Protein AF-A0AAD9ESI8-F1 (afdb_monomer)

Foldseek 3Di:
DAPDPPDPDDDPPPLLVVLVVPPVDDPVRSVVVVVVVVVVVVLVVVVVVVVVVDPDDDPDPPNVPDPDDDDDDDDDDDDDDDDDDDDDPDPPQQDFPPVAVLVVVVLVVQLCVQQPPHRDPVSNVVSVVVSSVVRSLLSQQCPPNPDVNVVVSVVPVVSVVVVVVVCVVVVNDPPDDPDDDD

Solvent-accessible surface area (backbone atoms only — not comparable to full-atom values): 11946 Å² total; per-residue (Å²): 110,57,88,54,85,92,48,82,55,60,80,85,58,60,58,78,61,54,43,69,70,40,78,92,45,54,75,67,56,37,48,56,50,48,53,53,52,51,50,51,52,50,41,57,48,51,52,56,53,56,72,66,63,52,94,66,81,74,88,77,66,83,69,74,82,72,89,82,83,89,86,86,87,88,88,84,87,88,88,88,80,90,83,89,83,86,86,73,86,73,69,82,79,57,77,52,72,81,88,38,63,64,61,53,53,54,52,49,53,54,45,51,72,72,46,54,98,79,54,50,74,70,51,50,53,51,49,52,58,47,51,53,52,50,45,46,51,48,24,63,52,42,64,96,58,79,70,70,80,71,51,64,55,76,71,41,61,68,56,51,52,51,49,54,51,51,42,54,74,69,70,52,78,81,87,73,75,82,80,84,83,126

Sequence (182 aa):
MCPVPSCNAKKGSRLDRHMLSHTELSLSAQRKMLDRLKRRLILATLGRLRATHPTVPMVSTLDLDQAEGELALPGESPPHTSEAGPSSRTFRLMDFPDDVPVLNSLLEEFKELQEGPDPSPKLQNNVGSKLHRIRHFVAWMSKGKSDLGKLKFLGDLDRLRGWVKSLRGNKMSLTTTPRSTT

Secondary structure (DSSP, 8-state):
---STT--PPTTS-HHHHHTT-TTS-HHHHHHHHHHHHHHHHHHHHHHHHHT--SSPP---TTSS--S-----------------------------TT-HHHHHHHHHHHHHHH-SS--HHHHHHHHHHHHHHHHHHHHHHTT-S-GGG-GGGG-HHHHHHHHHHHHHTT-----PPP---

Radius of gyration: 23.32 Å; Cα contacts (8 Å, |Δi|>4): 73; chains: 1; bounding box: 62×46×59 Å

Mean predicted aligned error: 18.54 Å

pLDDT: mean 73.05, std 19.86, range [26.88, 94.19]

Nearest PDB structures (foldseek):
  6qc8-assembly1_D6  TM=2.869E-01  e=9.523E+00  Ovis aries

Structure (mmCIF, N/CA/C/O backbone):
data_AF-A0AAD9ESI8-F1
#
_entry.id   AF-A0AAD9ESI8-F1
#
loop_
_atom_site.group_PDB
_atom_site.id
_atom_site.type_symbol
_atom_site.label_atom_id
_atom_site.label_alt_id
_atom_site.label_comp_id
_atom_site.label_asym_id
_atom_site.label_entity_id
_atom_site.label_seq_id
_atom_site.pdbx_PDB_ins_code
_atom_site.Cartn_x
_atom_site.Cartn_y
_atom_site.Cartn_z
_atom_site.occupancy
_atom_site.B_iso_or_equiv
_atom_site.auth_seq_id
_atom_site.auth_comp_id
_atom_site.auth_asym_id
_atom_site.auth_atom_id
_atom_site.pdbx_PDB_model_num
ATOM 1 N N . MET A 1 1 ? 24.492 11.807 -17.613 1.00 62.53 1 MET A N 1
ATOM 2 C CA . MET A 1 1 ? 25.125 13.024 -17.058 1.00 62.53 1 MET A CA 1
ATOM 3 C C . MET A 1 1 ? 24.020 13.984 -16.657 1.00 62.53 1 MET A C 1
ATOM 5 O O . MET A 1 1 ? 22.909 13.834 -17.164 1.00 62.53 1 MET A O 1
ATOM 9 N N . CYS A 1 2 ? 24.282 14.889 -15.716 1.00 70.50 2 CYS A N 1
ATOM 10 C CA . CYS A 1 2 ? 23.321 15.935 -15.379 1.00 70.50 2 CYS A CA 1
ATOM 11 C C . CYS A 1 2 ? 23.119 16.859 -16.595 1.00 70.50 2 CYS A C 1
ATOM 13 O O . CYS A 1 2 ? 24.114 17.250 -17.198 1.00 70.50 2 CYS A O 1
ATOM 15 N N . PRO A 1 3 ? 21.875 17.185 -16.984 1.00 69.56 3 PRO A N 1
ATOM 16 C CA . PRO A 1 3 ? 21.607 18.079 -18.108 1.00 69.56 3 PRO A CA 1
ATOM 17 C C . PRO A 1 3 ? 21.668 19.573 -17.733 1.00 69.56 3 PRO A C 1
ATOM 19 O O . PRO A 1 3 ? 21.416 20.406 -18.596 1.00 69.56 3 PRO A O 1
ATOM 22 N N . VAL A 1 4 ? 21.953 19.923 -16.470 1.00 74.06 4 VAL A N 1
ATOM 23 C CA . VAL A 1 4 ? 22.092 21.322 -16.031 1.00 74.06 4 VAL A CA 1
ATOM 24 C C . VAL A 1 4 ? 23.445 21.869 -16.501 1.00 74.06 4 VAL A C 1
ATOM 26 O O . VAL A 1 4 ? 24.471 21.275 -16.149 1.00 74.06 4 VAL A O 1
ATOM 29 N N . PRO A 1 5 ? 23.477 22.981 -17.263 1.00 62.69 5 PRO A N 1
ATOM 30 C CA . PRO A 1 5 ? 24.721 23.634 -17.665 1.00 62.69 5 PRO A CA 1
ATOM 31 C C . PRO A 1 5 ? 25.547 23.980 -16.426 1.00 62.69 5 PRO A C 1
ATOM 33 O O . PRO A 1 5 ? 24.980 24.453 -15.449 1.00 62.69 5 PRO A O 1
ATOM 36 N N . SER A 1 6 ? 26.860 23.733 -16.454 1.00 64.94 6 SER A N 1
ATOM 37 C CA . SER A 1 6 ? 27.810 23.864 -15.326 1.00 64.94 6 SER A CA 1
ATOM 38 C C . SER A 1 6 ? 27.733 22.799 -14.219 1.00 64.94 6 SER A C 1
ATOM 40 O O . SER A 1 6 ? 28.577 22.774 -13.321 1.00 64.94 6 SER A O 1
ATOM 42 N N . CYS A 1 7 ? 26.793 21.850 -14.290 1.00 71.81 7 CYS A N 1
ATOM 43 C CA . CYS A 1 7 ? 26.712 20.799 -13.284 1.00 71.81 7 CYS A CA 1
ATOM 44 C C . CYS A 1 7 ? 27.621 19.602 -13.592 1.00 71.81 7 CYS A C 1
ATOM 46 O O . CYS A 1 7 ? 27.309 18.745 -14.421 1.00 71.81 7 CYS A O 1
ATOM 48 N N . ASN A 1 8 ? 28.690 19.469 -12.810 1.00 67.19 8 ASN A N 1
ATOM 49 C CA . ASN A 1 8 ? 29.693 18.409 -12.958 1.00 67.19 8 ASN A CA 1
ATOM 50 C C . ASN A 1 8 ? 29.343 17.104 -12.217 1.00 67.19 8 ASN A C 1
ATOM 52 O O . ASN A 1 8 ? 30.225 16.360 -11.783 1.00 67.19 8 ASN A O 1
ATOM 56 N N . ALA A 1 9 ? 28.054 16.800 -12.033 1.00 66.25 9 ALA A N 1
ATOM 57 C CA . ALA A 1 9 ? 27.658 15.584 -11.332 1.00 66.25 9 ALA A CA 1
ATOM 58 C C . ALA A 1 9 ? 28.058 14.321 -12.110 1.00 66.25 9 ALA A C 1
ATOM 60 O O . ALA A 1 9 ? 27.687 14.122 -13.273 1.00 66.25 9 ALA A O 1
ATOM 61 N N . LYS A 1 10 ? 28.808 13.451 -11.425 1.00 58.91 10 LYS A N 1
ATOM 62 C CA . LYS A 1 10 ? 29.448 12.258 -11.992 1.00 58.91 10 LYS A CA 1
ATOM 63 C C . LYS A 1 10 ? 28.438 11.285 -12.625 1.00 58.91 10 LYS A C 1
ATOM 65 O O . LYS A 1 10 ? 27.313 11.118 -12.139 1.00 58.91 10 LYS A O 1
ATOM 70 N N . LYS A 1 11 ? 28.866 10.594 -13.695 1.00 56.38 11 LYS A N 1
ATOM 71 C CA . LYS A 1 11 ? 28.153 9.435 -14.273 1.00 56.38 11 LYS A CA 1
ATOM 72 C C . LYS A 1 11 ? 27.931 8.396 -13.157 1.00 56.38 11 LYS A C 1
ATOM 74 O O . LYS A 1 11 ? 28.870 8.054 -12.454 1.00 56.38 11 LYS A O 1
ATOM 79 N N . GLY A 1 12 ? 26.690 7.941 -12.964 1.00 55.16 12 GLY A N 1
ATOM 80 C CA . GLY A 1 12 ? 26.333 6.946 -11.937 1.00 55.16 12 GLY A CA 1
ATOM 81 C C . GLY A 1 12 ? 25.740 7.506 -10.638 1.00 55.16 12 GLY A C 1
ATOM 82 O O . GLY A 1 12 ? 25.161 6.747 -9.863 1.00 55.16 12 GLY A O 1
ATOM 83 N N . SER A 1 13 ? 25.779 8.826 -10.411 1.00 62.69 13 SER A N 1
ATOM 84 C CA . SER A 1 13 ? 24.972 9.427 -9.341 1.00 62.69 13 SER A CA 1
ATOM 85 C C . SER A 1 13 ? 23.487 9.203 -9.638 1.00 62.69 13 SER A C 1
ATOM 87 O O . SER A 1 13 ? 23.058 9.372 -10.784 1.00 62.69 13 SER A O 1
ATOM 89 N N . ARG A 1 14 ? 22.694 8.822 -8.623 1.00 72.12 14 ARG A N 1
ATOM 90 C CA . ARG A 1 14 ? 21.230 8.719 -8.742 1.00 72.12 14 ARG A CA 1
ATOM 91 C C . ARG A 1 14 ? 20.688 10.070 -9.194 1.00 72.12 14 ARG A C 1
ATOM 93 O O . ARG A 1 14 ? 20.470 10.948 -8.361 1.00 72.12 14 ARG A O 1
ATOM 100 N N . LEU A 1 15 ? 20.461 10.214 -10.502 1.00 73.50 15 LEU A N 1
ATOM 101 C CA . LEU A 1 15 ? 20.016 11.460 -11.124 1.00 73.50 15 LEU A CA 1
ATOM 102 C C . LEU A 1 15 ? 18.750 11.972 -10.440 1.00 73.50 15 LEU A C 1
ATOM 104 O O . LEU A 1 15 ? 18.672 13.160 -10.174 1.00 73.50 15 LEU A O 1
ATOM 108 N N . ASP A 1 16 ? 17.837 11.081 -10.029 1.00 73.69 16 ASP A N 1
ATOM 109 C CA . ASP A 1 16 ? 16.637 11.436 -9.257 1.00 73.69 16 ASP A CA 1
ATOM 110 C C . ASP A 1 16 ? 16.946 12.209 -7.968 1.00 73.69 16 ASP A C 1
ATOM 112 O O . ASP A 1 16 ? 16.277 13.187 -7.651 1.00 73.69 16 ASP A O 1
ATOM 116 N N . ARG A 1 17 ? 17.972 11.791 -7.222 1.00 73.69 17 ARG A N 1
ATOM 117 C CA . ARG A 1 17 ? 18.390 12.456 -5.983 1.00 73.69 17 ARG A CA 1
ATOM 118 C C . ARG A 1 17 ? 19.227 13.690 -6.265 1.00 73.69 17 ARG A C 1
ATOM 120 O O . ARG A 1 17 ? 19.065 14.702 -5.601 1.00 73.69 17 ARG A O 1
ATOM 127 N N . HIS A 1 18 ? 20.107 13.597 -7.250 1.00 80.31 18 HIS A N 1
ATOM 128 C CA . HIS A 1 18 ? 20.949 14.705 -7.656 1.00 80.31 18 HIS A CA 1
ATOM 129 C C . HIS A 1 18 ? 20.126 15.872 -8.224 1.00 80.31 18 HIS A C 1
ATOM 131 O O . HIS A 1 18 ? 20.435 17.023 -7.956 1.00 80.31 18 HIS A O 1
ATOM 137 N N . MET A 1 19 ? 19.023 15.613 -8.926 1.00 77.19 19 MET A N 1
ATOM 138 C CA . MET A 1 19 ? 18.146 16.692 -9.381 1.00 77.19 19 MET A CA 1
ATOM 139 C C . MET A 1 19 ? 17.574 17.508 -8.217 1.00 77.19 19 MET A C 1
ATOM 141 O O . MET A 1 19 ? 17.371 18.702 -8.380 1.00 77.19 19 MET A O 1
ATOM 145 N N . LEU A 1 20 ? 17.401 16.907 -7.033 1.00 75.19 20 LEU A N 1
ATOM 146 C CA . LEU A 1 20 ? 16.944 17.615 -5.833 1.00 75.19 20 LEU A CA 1
ATOM 147 C C . LEU A 1 20 ? 18.010 18.539 -5.226 1.00 75.19 20 LEU A C 1
ATOM 149 O O . LEU A 1 20 ? 17.650 19.411 -4.441 1.00 75.19 20 LEU A O 1
ATOM 153 N N . SER A 1 21 ? 19.295 18.371 -5.568 1.00 73.62 21 SER A N 1
ATOM 154 C CA . SER A 1 21 ? 20.365 19.269 -5.105 1.00 73.62 21 SER A CA 1
ATOM 155 C C . SER A 1 21 ? 20.455 20.559 -5.922 1.00 73.62 21 SER A C 1
ATOM 157 O O . SER A 1 21 ? 21.180 21.466 -5.536 1.00 73.62 21 SER A O 1
ATOM 159 N N . HIS A 1 22 ? 19.727 20.655 -7.039 1.00 74.94 22 HIS A N 1
ATOM 160 C CA . HIS A 1 22 ? 19.625 21.878 -7.833 1.00 74.94 22 HIS A CA 1
ATOM 161 C C . HIS A 1 22 ? 18.588 22.814 -7.231 1.00 74.94 22 HIS A C 1
ATOM 163 O O . HIS A 1 22 ? 17.487 22.949 -7.759 1.00 74.94 22 HIS A O 1
ATOM 169 N N . THR A 1 23 ? 18.928 23.465 -6.120 1.00 70.88 23 THR A N 1
ATOM 170 C CA . THR A 1 23 ? 18.072 24.494 -5.502 1.00 70.88 23 THR A CA 1
ATOM 171 C C . THR A 1 23 ? 17.796 25.669 -6.444 1.00 70.88 23 THR A C 1
ATOM 173 O O . THR A 1 23 ? 16.795 26.357 -6.279 1.00 70.88 23 THR A O 1
ATOM 176 N N . GLU A 1 24 ? 18.644 25.852 -7.459 1.00 72.69 24 GLU A N 1
ATOM 177 C CA . GLU A 1 24 ? 18.489 26.816 -8.556 1.00 72.69 24 GLU A CA 1
ATOM 178 C C . GLU A 1 24 ? 17.332 26.476 -9.514 1.00 72.69 24 GLU A C 1
ATOM 180 O O . GLU A 1 24 ? 16.853 27.333 -10.253 1.00 72.69 24 GLU A O 1
ATOM 185 N N . LEU A 1 25 ? 16.843 25.231 -9.498 1.00 70.31 25 LEU A N 1
ATOM 186 C CA . LEU A 1 25 ? 15.711 24.780 -10.301 1.00 70.31 25 LEU A CA 1
ATOM 187 C C . LEU A 1 25 ? 14.482 24.558 -9.422 1.00 70.31 25 LEU A C 1
ATOM 189 O O . LEU A 1 25 ? 14.552 23.945 -8.357 1.00 70.31 25 LEU A O 1
ATOM 193 N N . SER A 1 26 ? 13.311 24.966 -9.912 1.00 77.38 26 SER A N 1
ATOM 194 C CA . SER A 1 26 ? 12.052 24.650 -9.237 1.00 77.38 26 SER A CA 1
ATOM 195 C C . SER A 1 26 ? 11.812 23.135 -9.193 1.00 77.38 26 SER A C 1
ATOM 197 O O . SER A 1 26 ? 12.186 22.394 -10.105 1.00 77.38 26 SER A O 1
ATOM 199 N N . LEU A 1 27 ? 11.108 22.653 -8.163 1.00 73.25 27 LEU A N 1
ATOM 200 C CA . LEU A 1 27 ? 10.781 21.226 -8.022 1.00 73.25 27 LEU A CA 1
ATOM 201 C C . LEU A 1 27 ? 10.034 20.656 -9.243 1.00 73.25 27 LEU A C 1
ATOM 203 O O . LEU A 1 27 ? 10.165 19.472 -9.561 1.00 73.25 27 LEU A O 1
ATOM 207 N N . SER A 1 28 ? 9.240 21.478 -9.936 1.00 73.94 28 SER A N 1
ATOM 208 C CA . SER A 1 28 ? 8.547 21.076 -11.163 1.00 73.94 28 SER A CA 1
ATOM 209 C C . SER A 1 28 ? 9.502 20.972 -12.356 1.00 73.94 28 SER A C 1
ATOM 211 O O . SER A 1 28 ? 9.385 20.025 -13.136 1.00 73.94 28 SER A O 1
ATOM 213 N N . ALA A 1 29 ? 10.477 21.878 -12.479 1.00 74.12 29 ALA A N 1
ATOM 214 C CA . ALA A 1 29 ? 11.524 21.809 -13.495 1.00 74.12 29 ALA A CA 1
ATOM 215 C C . ALA A 1 29 ? 12.427 20.584 -13.285 1.00 74.12 29 ALA A C 1
ATOM 217 O O . ALA A 1 29 ? 12.644 19.817 -14.224 1.00 74.12 29 ALA A O 1
ATOM 218 N N . GLN A 1 30 ? 12.851 20.326 -12.043 1.00 76.56 30 GLN A N 1
ATOM 219 C CA . GLN A 1 30 ? 13.635 19.142 -11.677 1.00 76.56 30 GLN A CA 1
ATOM 220 C C . GLN A 1 30 ? 12.928 17.837 -12.090 1.00 76.56 30 GLN A C 1
ATOM 222 O O . GLN A 1 30 ? 13.539 16.969 -12.715 1.00 76.56 30 GLN A O 1
ATOM 227 N N . ARG A 1 31 ? 11.619 17.709 -11.815 1.00 77.62 31 ARG A N 1
ATOM 228 C CA . ARG A 1 31 ? 10.815 16.539 -12.224 1.00 77.62 31 ARG A CA 1
ATOM 229 C C . ARG A 1 31 ? 10.727 16.384 -13.738 1.00 77.62 31 ARG A C 1
ATOM 231 O O . ARG A 1 31 ? 11.011 15.305 -14.245 1.00 77.62 31 ARG A O 1
ATOM 238 N N . LYS A 1 32 ? 10.413 17.463 -14.465 1.00 79.44 32 LYS A N 1
ATOM 239 C CA . LYS A 1 32 ? 10.343 17.437 -15.936 1.00 79.44 32 LYS A CA 1
ATOM 240 C C . LYS A 1 32 ? 11.658 16.967 -16.560 1.00 79.44 32 LYS A C 1
ATOM 242 O O . LYS A 1 32 ? 11.644 16.230 -17.544 1.00 79.44 32 LYS A O 1
ATOM 247 N N . MET A 1 33 ? 12.798 17.365 -15.998 1.00 78.88 33 MET A N 1
ATOM 248 C CA . MET A 1 33 ? 14.095 16.894 -16.484 1.00 78.88 33 MET A CA 1
ATOM 249 C C . MET A 1 33 ? 14.338 15.413 -16.180 1.00 78.88 33 MET A C 1
ATOM 251 O O . MET A 1 33 ? 14.837 14.701 -17.049 1.00 78.88 33 MET A O 1
ATOM 255 N N . LEU A 1 34 ? 13.951 14.923 -14.998 1.00 83.06 34 LEU A N 1
ATOM 256 C CA . LEU A 1 34 ? 14.022 13.490 -14.686 1.00 83.06 34 LEU A CA 1
ATOM 257 C C . LEU A 1 34 ? 13.174 12.652 -15.633 1.00 83.06 34 LEU A C 1
ATOM 259 O O . LEU A 1 34 ? 13.646 11.624 -16.114 1.00 83.06 34 LEU A O 1
ATOM 263 N N . ASP A 1 35 ? 11.963 13.102 -15.943 1.00 81.06 35 ASP A N 1
ATOM 264 C CA . ASP A 1 35 ? 11.076 12.394 -16.864 1.00 81.06 35 ASP A CA 1
ATOM 265 C C . ASP A 1 35 ? 11.676 12.334 -18.275 1.00 81.06 35 ASP A C 1
ATOM 267 O O . ASP A 1 35 ? 11.675 11.277 -18.909 1.00 81.06 35 ASP A O 1
ATOM 271 N N . ARG A 1 36 ? 12.302 13.426 -18.739 1.00 83.19 36 ARG A N 1
ATOM 272 C CA . ARG A 1 36 ? 13.051 13.447 -20.008 1.00 83.19 36 ARG A CA 1
ATOM 273 C C . ARG A 1 36 ? 14.217 12.455 -20.015 1.00 83.19 36 ARG A C 1
ATOM 275 O O . ARG A 1 36 ? 14.426 11.767 -21.013 1.00 83.19 36 ARG A O 1
ATOM 282 N N . LEU A 1 37 ? 14.974 12.366 -18.920 1.00 82.38 37 LEU A N 1
ATOM 283 C CA . LEU A 1 37 ? 16.102 11.436 -18.798 1.00 82.38 37 LEU A CA 1
ATOM 284 C C . LEU A 1 37 ? 15.634 9.975 -18.756 1.00 82.38 37 LEU A C 1
ATOM 286 O O . LEU A 1 37 ? 16.216 9.131 -19.435 1.00 82.38 37 LEU A O 1
ATOM 290 N N . LYS A 1 38 ? 14.559 9.684 -18.013 1.00 84.62 38 LYS A N 1
ATOM 291 C CA . LYS A 1 38 ? 13.933 8.355 -17.957 1.00 84.62 38 LYS A CA 1
ATOM 292 C C . LYS A 1 38 ? 13.435 7.924 -19.326 1.00 84.62 38 LYS A C 1
ATOM 294 O O . LYS A 1 38 ? 13.767 6.825 -19.758 1.00 84.62 38 LYS A O 1
ATOM 299 N N . ARG A 1 39 ? 12.714 8.803 -20.033 1.00 85.25 39 ARG A N 1
ATOM 300 C CA . ARG A 1 39 ? 12.249 8.534 -21.399 1.00 85.25 39 ARG A CA 1
ATOM 301 C C . ARG A 1 39 ? 13.424 8.196 -22.313 1.00 85.25 39 ARG A C 1
ATOM 303 O O . ARG A 1 39 ? 13.392 7.162 -22.960 1.00 85.25 39 ARG A O 1
ATOM 310 N N . ARG A 1 40 ? 14.495 8.992 -22.297 1.00 83.19 40 ARG A N 1
ATOM 311 C CA . ARG A 1 40 ? 15.691 8.736 -23.115 1.00 83.19 40 ARG A CA 1
ATOM 312 C C . ARG A 1 40 ? 16.346 7.387 -22.812 1.00 83.19 40 ARG A C 1
ATOM 314 O O . ARG A 1 40 ? 16.740 6.681 -23.732 1.00 83.19 40 ARG A O 1
ATOM 321 N N . LEU A 1 41 ? 16.453 7.017 -21.534 1.00 85.50 41 LEU A N 1
ATOM 322 C CA . LEU A 1 41 ? 17.003 5.719 -21.137 1.00 85.50 41 LEU A CA 1
ATOM 323 C C . LEU A 1 41 ? 16.118 4.560 -21.608 1.00 85.50 41 LEU A C 1
ATOM 325 O O . LEU A 1 41 ? 16.648 3.552 -22.073 1.00 85.50 41 LEU A O 1
ATOM 329 N N . ILE A 1 42 ? 14.795 4.704 -21.494 1.00 85.75 42 ILE A N 1
ATOM 330 C CA . ILE A 1 42 ? 13.830 3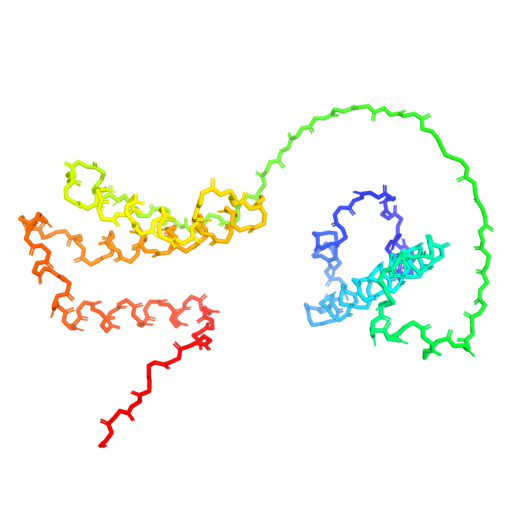.717 -21.989 1.00 85.75 42 ILE A CA 1
ATOM 331 C C . ILE A 1 42 ? 14.020 3.536 -23.490 1.00 85.75 42 ILE A C 1
ATOM 333 O O . ILE A 1 42 ? 14.250 2.408 -23.911 1.00 85.75 42 ILE A O 1
ATOM 337 N N . LEU A 1 43 ? 14.030 4.627 -24.263 1.00 84.19 43 LEU A N 1
ATOM 338 C CA . LEU A 1 43 ? 14.181 4.550 -25.716 1.00 84.19 43 LEU A CA 1
ATOM 339 C C . LEU A 1 43 ? 15.513 3.898 -26.119 1.00 84.19 43 LEU A C 1
ATOM 341 O O . LEU A 1 43 ? 15.557 2.964 -26.912 1.00 84.19 43 LEU A O 1
ATOM 345 N N . ALA A 1 44 ? 16.618 4.299 -25.484 1.00 81.69 44 ALA A N 1
ATOM 346 C CA . ALA A 1 44 ? 17.925 3.692 -25.738 1.00 81.69 44 ALA A CA 1
ATOM 347 C C . ALA A 1 44 ? 17.967 2.193 -25.381 1.00 81.69 44 ALA A C 1
ATOM 349 O O . ALA A 1 44 ? 18.673 1.412 -26.016 1.00 81.69 44 ALA A O 1
ATOM 350 N N . THR A 1 45 ? 17.235 1.781 -24.344 1.00 85.06 45 THR A N 1
ATOM 351 C CA . THR A 1 45 ? 17.157 0.375 -23.924 1.00 85.06 45 THR A CA 1
ATOM 352 C C . THR A 1 45 ? 16.278 -0.440 -24.866 1.00 85.06 45 THR A C 1
ATOM 354 O O . THR A 1 45 ? 16.667 -1.545 -25.235 1.00 85.06 45 THR A O 1
ATOM 357 N N . LEU A 1 46 ? 15.144 0.114 -25.298 1.00 84.31 46 LEU A N 1
ATOM 358 C CA . LEU A 1 46 ? 14.263 -0.495 -26.292 1.00 84.31 46 LEU A CA 1
ATOM 359 C C . LEU A 1 46 ? 14.963 -0.641 -27.647 1.00 84.31 46 LEU A C 1
ATOM 361 O O . LEU A 1 46 ? 14.885 -1.711 -28.246 1.00 84.31 46 LEU A O 1
ATOM 365 N N . GLY A 1 47 ? 15.728 0.365 -28.079 1.00 84.25 47 GLY A N 1
ATOM 366 C CA . GLY A 1 47 ? 16.551 0.295 -29.286 1.00 84.25 47 GLY A CA 1
ATOM 367 C C . GLY A 1 47 ? 17.564 -0.853 -29.242 1.00 84.25 47 GLY A C 1
ATOM 368 O O . GLY A 1 47 ? 17.624 -1.653 -30.173 1.00 84.25 47 GLY A O 1
ATOM 369 N N . ARG A 1 48 ? 18.298 -1.008 -28.127 1.00 85.00 48 ARG A N 1
ATOM 370 C CA . ARG A 1 48 ? 19.212 -2.154 -27.935 1.00 85.00 48 ARG A CA 1
ATOM 371 C C . ARG A 1 48 ? 18.480 -3.492 -27.983 1.00 85.00 48 ARG A C 1
ATOM 373 O O . ARG A 1 48 ? 18.981 -4.430 -28.586 1.00 85.00 48 ARG A O 1
ATOM 380 N N . LEU A 1 49 ? 17.304 -3.576 -27.368 1.00 83.50 49 LEU A N 1
ATOM 381 C CA . LEU A 1 49 ? 16.509 -4.802 -27.348 1.00 83.50 49 LEU A CA 1
ATOM 382 C C . LEU A 1 49 ? 15.909 -5.135 -28.725 1.00 83.50 49 LEU A C 1
ATOM 384 O O . LEU A 1 49 ? 15.773 -6.302 -29.063 1.00 83.50 49 LEU A O 1
ATOM 388 N N . ARG A 1 50 ? 15.573 -4.144 -29.559 1.00 82.62 50 ARG A N 1
ATOM 389 C CA . ARG A 1 50 ? 15.186 -4.411 -30.957 1.00 82.62 50 ARG A CA 1
ATOM 390 C C . ARG A 1 50 ? 16.367 -4.894 -31.790 1.00 82.62 50 ARG A C 1
ATOM 392 O O . ARG A 1 50 ? 16.185 -5.783 -32.613 1.00 82.62 50 ARG A O 1
ATOM 399 N N . ALA A 1 51 ? 17.563 -4.358 -31.546 1.00 83.56 51 ALA A N 1
ATOM 400 C CA . ALA A 1 51 ? 18.775 -4.777 -32.246 1.00 83.56 51 ALA A CA 1
ATOM 401 C C . ALA A 1 51 ? 19.153 -6.247 -31.981 1.00 83.56 51 ALA A C 1
ATOM 403 O O . ALA A 1 51 ? 19.855 -6.844 -32.788 1.00 83.56 51 ALA A O 1
ATOM 404 N N . THR A 1 52 ? 18.659 -6.864 -30.899 1.00 86.44 52 THR A N 1
ATOM 405 C CA . THR A 1 52 ? 18.843 -8.306 -30.662 1.00 86.44 52 THR A CA 1
ATOM 406 C C . THR A 1 52 ? 17.884 -9.186 -31.470 1.00 86.44 52 THR A C 1
ATOM 408 O O . THR A 1 52 ? 17.863 -10.388 -31.235 1.00 86.44 52 THR A O 1
ATOM 411 N N . HIS A 1 53 ? 17.077 -8.611 -32.374 1.00 76.62 53 HIS A N 1
ATOM 412 C CA . HIS A 1 53 ? 16.112 -9.312 -33.232 1.00 76.62 53 HIS A CA 1
ATOM 413 C C . HIS A 1 53 ? 15.326 -10.407 -32.485 1.00 76.62 53 HIS A C 1
ATOM 415 O O . HIS A 1 53 ? 15.439 -11.588 -32.817 1.00 76.62 53 HIS A O 1
ATOM 421 N N . PRO A 1 54 ? 14.561 -10.041 -31.436 1.00 78.62 54 PRO A N 1
ATOM 422 C CA . PRO A 1 54 ? 13.859 -11.021 -30.619 1.00 78.62 54 PRO A CA 1
ATOM 423 C C . PRO A 1 54 ? 12.884 -11.843 -31.468 1.00 78.62 54 PRO A C 1
ATOM 425 O O . PRO A 1 54 ? 12.162 -11.295 -32.301 1.00 78.62 54 PRO A O 1
ATOM 428 N N . THR A 1 55 ? 12.835 -13.154 -31.211 1.00 76.38 55 THR A N 1
ATOM 429 C CA . THR A 1 55 ? 11.996 -14.125 -31.937 1.00 76.38 55 THR A CA 1
ATOM 430 C C . THR A 1 55 ? 10.518 -13.732 -31.967 1.00 76.38 55 THR A C 1
ATOM 432 O O . THR A 1 55 ? 9.820 -14.018 -32.936 1.00 76.38 55 THR A O 1
ATOM 435 N N . VAL A 1 56 ? 10.038 -13.051 -30.922 1.00 81.25 56 VAL A N 1
ATOM 436 C CA . VAL A 1 56 ? 8.709 -12.435 -30.910 1.00 81.25 56 VAL A CA 1
ATOM 437 C C . VAL A 1 56 ? 8.853 -10.954 -31.278 1.00 81.25 56 VAL A C 1
ATOM 439 O O . VAL A 1 56 ? 9.532 -10.219 -30.550 1.00 81.25 56 VAL A O 1
ATOM 442 N N . PRO A 1 57 ? 8.214 -10.485 -32.365 1.00 72.38 57 PRO A N 1
ATOM 443 C CA . PRO A 1 57 ? 8.302 -9.093 -32.778 1.00 72.38 57 PRO A CA 1
ATOM 444 C C . PRO A 1 57 ? 7.715 -8.178 -31.700 1.00 72.38 57 PRO A C 1
ATOM 446 O O . PRO A 1 57 ? 6.579 -8.344 -31.253 1.00 72.38 57 PRO A O 1
ATOM 449 N N . MET A 1 58 ? 8.499 -7.189 -31.267 1.00 72.62 58 MET A N 1
ATOM 450 C CA . MET A 1 58 ? 8.041 -6.215 -30.279 1.00 72.62 58 MET A CA 1
ATOM 451 C C . MET A 1 58 ? 7.108 -5.188 -30.935 1.00 72.62 58 MET A C 1
ATOM 453 O O . MET A 1 58 ? 7.525 -4.442 -31.814 1.00 72.62 58 MET A O 1
ATOM 457 N N . VAL A 1 59 ? 5.863 -5.114 -30.457 1.00 68.81 59 VAL A N 1
ATOM 458 C CA . VAL A 1 59 ? 4.788 -4.249 -30.996 1.00 68.81 59 VAL A CA 1
ATOM 459 C C . VAL A 1 59 ? 4.978 -2.758 -30.664 1.00 68.81 59 VAL A C 1
ATOM 461 O O . VAL A 1 59 ? 4.367 -1.891 -31.279 1.00 68.81 59 VAL A O 1
ATOM 464 N N . SER A 1 60 ? 5.843 -2.416 -29.706 1.00 64.94 60 SER A N 1
ATOM 465 C CA . SER A 1 60 ? 6.147 -1.013 -29.398 1.00 64.94 60 SER A CA 1
ATOM 466 C C . SER A 1 60 ? 7.143 -0.454 -30.416 1.00 64.94 60 SER A C 1
ATOM 468 O O . SER A 1 60 ? 8.279 -0.925 -30.450 1.00 64.94 60 SER A O 1
ATOM 470 N N . THR A 1 61 ? 6.750 0.559 -31.195 1.00 64.06 61 THR A N 1
ATOM 471 C CA . THR A 1 61 ? 7.572 1.305 -32.178 1.00 64.06 61 THR A CA 1
ATOM 472 C C . THR A 1 61 ? 8.021 2.686 -31.674 1.00 64.06 61 THR A C 1
ATOM 474 O O . THR A 1 61 ? 8.477 3.516 -32.452 1.00 64.06 61 THR A O 1
ATOM 477 N N . LEU A 1 62 ? 7.946 2.926 -30.359 1.00 62.84 62 LEU A N 1
ATOM 478 C CA . LEU A 1 62 ? 8.156 4.232 -29.709 1.00 62.84 62 LEU A CA 1
ATOM 479 C C . LEU A 1 62 ? 9.514 4.916 -30.002 1.00 62.84 62 LEU A C 1
ATOM 481 O O . LEU A 1 62 ? 9.653 6.112 -29.757 1.00 62.84 62 LEU A O 1
ATOM 485 N N . ASP A 1 63 ? 10.512 4.181 -30.504 1.00 61.00 63 ASP A N 1
ATOM 486 C CA . ASP A 1 63 ? 11.845 4.724 -30.818 1.00 61.00 63 ASP A CA 1
ATOM 487 C C . ASP A 1 63 ? 11.965 5.273 -32.250 1.00 61.00 63 ASP A C 1
ATOM 489 O O . ASP A 1 63 ? 13.015 5.803 -32.597 1.00 61.00 63 ASP A O 1
ATOM 493 N N . LEU A 1 64 ? 10.923 5.145 -33.082 1.00 56.50 64 LEU A N 1
ATOM 494 C CA . LEU A 1 64 ? 10.926 5.642 -34.465 1.00 56.50 64 LEU A CA 1
ATOM 495 C C . LEU A 1 64 ? 10.608 7.147 -34.576 1.00 56.50 64 LEU A C 1
ATOM 497 O O . LEU A 1 64 ? 10.821 7.728 -35.633 1.00 56.50 64 LEU A O 1
ATOM 501 N N . ASP A 1 65 ? 10.195 7.799 -33.484 1.00 49.97 65 ASP A N 1
ATOM 502 C CA . ASP A 1 65 ? 9.786 9.216 -33.478 1.00 49.97 65 ASP A CA 1
ATOM 503 C C . ASP A 1 65 ? 10.896 10.189 -33.019 1.00 49.97 65 ASP A C 1
ATOM 505 O O . ASP A 1 65 ? 10.617 11.224 -32.407 1.00 49.97 65 ASP A O 1
ATOM 509 N N . GLN A 1 66 ? 12.179 9.879 -33.238 1.00 47.34 66 GLN A N 1
ATOM 510 C CA . GLN A 1 66 ? 13.269 10.796 -32.869 1.00 47.34 66 GLN A CA 1
ATOM 511 C C . GLN A 1 66 ? 14.409 10.783 -33.892 1.00 47.34 66 GLN A C 1
ATOM 513 O O . GLN A 1 66 ? 15.529 10.374 -33.594 1.00 47.34 66 GLN A O 1
ATOM 518 N N . ALA A 1 67 ? 14.110 11.261 -35.097 1.00 36.38 67 ALA A N 1
ATOM 519 C CA . ALA A 1 67 ? 15.084 11.538 -36.145 1.00 36.38 67 ALA A CA 1
ATOM 520 C C . ALA A 1 67 ? 15.250 13.050 -36.366 1.00 36.38 67 ALA A C 1
ATOM 522 O O . ALA A 1 67 ? 15.099 13.519 -37.476 1.00 36.38 67 ALA A O 1
ATOM 523 N N . GLU A 1 68 ? 15.600 13.822 -35.332 1.00 35.50 68 GLU A N 1
ATOM 524 C CA . GLU A 1 68 ? 16.193 15.155 -35.537 1.00 35.50 68 GLU A CA 1
ATOM 525 C C . GLU A 1 68 ? 17.129 15.503 -34.354 1.00 35.50 68 GLU A C 1
ATOM 527 O O . GLU A 1 68 ? 16.658 15.750 -33.240 1.00 35.50 68 GLU A O 1
ATOM 532 N N . GLY A 1 69 ? 18.454 15.516 -34.585 1.00 32.38 69 GLY A N 1
ATOM 533 C CA . GLY A 1 69 ? 19.444 16.204 -33.729 1.00 32.38 69 GLY A CA 1
ATOM 534 C C . GLY A 1 69 ? 20.526 15.360 -33.018 1.00 32.38 69 GLY A C 1
ATOM 535 O O . GLY A 1 69 ? 20.444 15.164 -31.808 1.00 32.38 69 GLY A O 1
ATOM 536 N N . GLU A 1 70 ? 21.520 14.867 -33.777 1.00 34.91 70 GLU A N 1
ATOM 537 C CA . GLU A 1 70 ? 22.999 15.000 -33.599 1.00 34.91 70 GLU A CA 1
ATOM 538 C C . GLU A 1 70 ? 23.573 15.482 -32.223 1.00 34.91 70 GLU A C 1
ATOM 540 O O . GLU A 1 70 ? 23.035 16.411 -31.635 1.00 34.91 70 GLU A O 1
ATOM 545 N N . LEU A 1 71 ? 24.685 15.017 -31.606 1.00 31.61 71 LEU A N 1
ATOM 546 C CA . LEU A 1 71 ? 25.953 14.369 -32.018 1.00 31.61 71 LEU A CA 1
ATOM 547 C C . LEU A 1 71 ? 26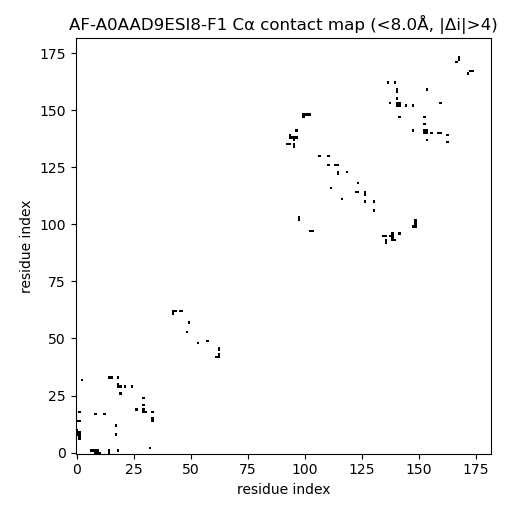.744 13.808 -30.789 1.00 31.61 71 LEU A C 1
ATOM 549 O O . LEU A 1 71 ? 26.690 14.373 -29.698 1.00 31.61 71 LEU A O 1
ATOM 553 N N . ALA A 1 72 ? 27.564 12.775 -31.055 1.00 32.69 72 ALA A N 1
ATOM 554 C CA . ALA A 1 72 ? 28.906 12.438 -30.510 1.00 32.69 72 ALA A CA 1
ATOM 555 C C . ALA A 1 72 ? 29.160 11.848 -29.080 1.00 32.69 72 ALA A C 1
ATOM 557 O O . ALA A 1 72 ? 28.955 12.471 -28.040 1.00 32.69 72 ALA A O 1
ATOM 558 N N . LEU A 1 73 ? 29.745 10.632 -29.087 1.00 38.09 73 LEU A N 1
ATOM 559 C CA . LEU A 1 73 ? 30.593 9.921 -28.083 1.00 38.09 73 LEU A CA 1
ATOM 560 C C . LEU A 1 73 ? 32.046 10.506 -28.054 1.00 38.09 73 LEU A C 1
ATOM 562 O O . LEU A 1 73 ? 32.272 11.352 -28.919 1.00 38.09 73 LEU A O 1
ATOM 566 N N . PRO A 1 74 ? 33.058 10.113 -27.205 1.00 45.22 74 PRO A N 1
ATOM 567 C CA . PRO A 1 74 ? 33.379 8.756 -26.673 1.00 45.22 74 PRO A CA 1
ATOM 568 C C . PRO A 1 74 ? 34.096 8.661 -25.276 1.00 45.22 74 PRO A C 1
ATOM 570 O O . PRO A 1 74 ? 34.303 9.668 -24.606 1.00 45.22 74 PRO A O 1
ATOM 573 N N . GLY A 1 75 ? 34.480 7.442 -24.830 1.00 28.55 75 GLY A N 1
ATOM 574 C CA . GLY A 1 75 ? 35.624 7.203 -23.903 1.00 28.55 75 GLY A CA 1
ATOM 575 C C . GLY A 1 75 ? 35.410 6.325 -22.643 1.00 28.55 75 GLY A C 1
ATOM 576 O O . GLY A 1 75 ? 34.484 6.577 -21.875 1.00 28.55 75 GLY A O 1
ATOM 577 N N . GLU A 1 76 ? 36.299 5.335 -22.454 1.00 26.88 76 GLU A N 1
ATOM 578 C CA . GLU A 1 76 ? 36.355 4.128 -21.584 1.00 26.88 76 GLU A CA 1
ATOM 579 C C . GLU A 1 76 ? 36.126 4.155 -20.037 1.00 26.88 76 GLU A C 1
ATOM 581 O O . GLU A 1 76 ? 36.490 5.097 -19.343 1.00 26.88 76 GLU A O 1
ATOM 586 N N . SER A 1 77 ? 35.497 3.062 -19.539 1.00 30.86 77 SER A N 1
ATOM 587 C CA . SER A 1 77 ? 35.914 1.930 -18.631 1.00 30.86 77 SER A CA 1
ATOM 588 C C . SER A 1 77 ? 36.802 2.119 -17.342 1.00 30.86 77 SER A C 1
ATOM 590 O O . SER A 1 77 ? 37.348 3.191 -17.145 1.00 30.86 77 SER A O 1
ATOM 592 N N . PRO A 1 78 ? 36.913 1.127 -16.400 1.00 46.22 78 PRO A N 1
ATOM 593 C CA . PRO A 1 78 ? 36.580 1.207 -14.949 1.00 46.22 78 PRO A CA 1
ATOM 594 C C . PRO A 1 78 ? 37.810 0.859 -14.039 1.00 46.22 78 PRO A C 1
ATOM 596 O O . PRO A 1 78 ? 38.923 0.959 -14.547 1.00 46.22 78 PRO A O 1
ATOM 599 N N . PRO A 1 79 ? 37.725 0.370 -12.770 1.00 45.44 79 PRO A N 1
ATOM 600 C CA . PRO A 1 79 ? 36.659 0.303 -11.753 1.00 45.44 79 PRO A CA 1
ATOM 601 C C . PRO A 1 79 ? 37.043 1.094 -10.480 1.00 45.44 79 PRO A C 1
ATOM 603 O O . PRO A 1 79 ? 38.076 1.730 -10.462 1.00 45.44 79 PRO A O 1
ATOM 606 N N . HIS A 1 80 ? 36.211 1.125 -9.436 1.00 27.44 80 HIS A N 1
ATOM 607 C CA . HIS A 1 80 ? 36.611 0.933 -8.028 1.00 27.44 80 HIS A CA 1
ATOM 608 C C . HIS A 1 80 ? 35.356 1.025 -7.146 1.00 27.44 80 HIS A C 1
ATOM 610 O O . HIS A 1 80 ? 34.451 1.834 -7.352 1.00 27.44 80 HIS A O 1
ATOM 616 N N . THR A 1 81 ? 35.298 0.058 -6.248 1.00 29.06 81 THR A N 1
ATOM 617 C CA . THR A 1 81 ? 34.186 -0.495 -5.480 1.00 29.06 81 THR A CA 1
ATOM 618 C C . THR A 1 81 ? 33.847 0.289 -4.214 1.00 29.06 81 THR A C 1
ATOM 620 O O . THR A 1 81 ? 34.684 1.030 -3.707 1.00 29.06 81 THR A O 1
ATOM 623 N N . SER A 1 82 ? 32.662 -0.031 -3.667 1.00 32.72 82 SER A N 1
ATOM 624 C CA . SER A 1 82 ? 32.315 0.038 -2.234 1.00 32.72 82 SER A CA 1
ATOM 625 C C . SER A 1 82 ? 32.035 1.442 -1.669 1.00 32.72 82 SER A C 1
ATOM 627 O O . SER A 1 82 ? 32.734 2.399 -1.954 1.00 32.72 82 SER A O 1
ATOM 629 N N . GLU A 1 83 ? 31.005 1.712 -0.868 1.00 28.09 83 GLU A N 1
ATOM 630 C CA . GLU A 1 83 ? 30.017 0.896 -0.154 1.00 28.09 83 GLU A CA 1
ATOM 631 C C . GLU A 1 83 ? 28.758 1.762 0.117 1.00 28.09 83 GLU A C 1
ATOM 633 O O . GLU A 1 83 ? 28.736 2.975 -0.112 1.00 28.09 83 GLU A O 1
ATOM 638 N N . ALA A 1 84 ? 27.693 1.106 0.574 1.00 40.34 84 ALA A N 1
ATOM 639 C CA . ALA A 1 84 ? 26.311 1.568 0.652 1.00 40.34 84 ALA A CA 1
ATOM 640 C C . ALA A 1 84 ? 25.957 2.603 1.748 1.00 40.34 84 ALA A C 1
ATOM 642 O O . ALA A 1 84 ? 26.596 2.722 2.787 1.00 40.34 84 ALA A O 1
ATOM 643 N N . GLY A 1 85 ? 24.813 3.277 1.544 1.00 29.50 85 GLY A N 1
ATOM 644 C CA . GLY A 1 85 ? 24.082 4.037 2.570 1.00 29.50 85 GLY A CA 1
ATOM 645 C C . GLY A 1 85 ? 22.644 4.390 2.127 1.00 29.50 85 GLY A C 1
ATOM 646 O O . GLY A 1 85 ? 22.474 5.208 1.209 1.00 29.50 85 GLY A O 1
ATOM 647 N N . PRO A 1 86 ? 21.579 3.788 2.703 1.00 42.19 86 PRO A N 1
ATOM 648 C CA . PRO A 1 86 ? 20.199 3.998 2.270 1.00 42.19 86 PRO A CA 1
ATOM 649 C C . PRO A 1 86 ? 19.563 5.183 3.012 1.00 42.19 86 PRO A C 1
ATOM 651 O O . PRO A 1 86 ? 19.567 5.244 4.233 1.00 42.19 86 PRO A O 1
ATOM 654 N N . SER A 1 87 ? 18.952 6.119 2.281 1.00 36.03 87 SER A N 1
ATOM 655 C CA . SER A 1 87 ? 18.057 7.123 2.876 1.00 36.03 87 SER A CA 1
ATOM 656 C C . SER A 1 87 ? 16.631 6.783 2.459 1.00 36.03 87 SER A C 1
ATOM 658 O O . SER A 1 87 ? 16.180 7.130 1.362 1.00 36.03 87 SER A O 1
ATOM 660 N N . SER A 1 88 ? 15.974 5.997 3.313 1.00 39.25 88 SER A N 1
ATOM 661 C CA . SER A 1 88 ? 14.534 5.754 3.291 1.00 39.25 88 SER A CA 1
ATOM 662 C C . SER A 1 88 ? 13.820 7.021 3.750 1.00 39.25 88 SER A C 1
ATOM 664 O O . SER A 1 88 ? 14.114 7.541 4.824 1.00 39.25 88 SER A O 1
ATOM 666 N N . ARG A 1 89 ? 12.845 7.501 2.967 1.00 46.56 89 ARG A N 1
ATOM 667 C CA . ARG A 1 89 ? 11.804 8.403 3.480 1.00 46.56 89 ARG A CA 1
ATOM 668 C C . ARG A 1 89 ? 10.994 7.607 4.495 1.00 46.56 89 ARG A C 1
ATOM 670 O O . ARG A 1 89 ? 10.078 6.878 4.129 1.00 46.56 89 ARG A O 1
ATOM 677 N N . THR A 1 90 ? 11.386 7.703 5.754 1.00 41.28 90 THR A N 1
ATOM 678 C CA . THR A 1 90 ? 10.707 7.073 6.874 1.00 41.28 90 THR A CA 1
ATOM 679 C C . THR A 1 90 ? 9.384 7.797 7.095 1.00 41.28 90 THR A C 1
ATOM 681 O O . THR A 1 90 ? 9.307 8.857 7.713 1.00 41.28 90 THR A O 1
ATOM 684 N N . PHE A 1 91 ? 8.300 7.221 6.570 1.00 50.12 91 PHE A N 1
ATOM 685 C CA . PHE A 1 91 ? 7.017 7.358 7.249 1.00 50.12 91 PHE A CA 1
ATOM 686 C C . PHE A 1 91 ? 7.279 6.906 8.690 1.00 50.12 91 PHE A C 1
ATOM 688 O O . PHE A 1 91 ? 7.886 5.848 8.870 1.00 50.12 91 PHE A O 1
ATOM 695 N N . ARG A 1 92 ? 6.940 7.721 9.701 1.00 52.38 92 ARG A N 1
ATOM 696 C CA . ARG A 1 92 ? 7.120 7.314 11.103 1.00 52.38 92 ARG A CA 1
ATOM 697 C C . ARG A 1 92 ? 6.424 5.964 11.262 1.00 52.38 92 ARG A C 1
ATOM 699 O O . ARG A 1 92 ? 5.207 5.886 11.066 1.00 52.38 92 ARG A O 1
ATOM 706 N N . LEU A 1 93 ? 7.218 4.920 11.497 1.00 56.53 93 LEU A N 1
ATOM 707 C CA . LEU A 1 93 ? 6.729 3.562 11.658 1.00 56.53 93 LEU A CA 1
ATOM 708 C C . LEU A 1 93 ? 5.805 3.616 12.875 1.00 56.53 93 LEU A C 1
ATOM 710 O O . LEU A 1 93 ? 6.251 3.959 13.965 1.00 56.53 93 LEU A O 1
ATOM 714 N N . MET A 1 94 ? 4.501 3.453 12.658 1.00 67.56 94 MET A N 1
ATOM 715 C CA . MET A 1 94 ? 3.622 3.165 13.782 1.00 67.56 94 MET A CA 1
ATOM 716 C C . MET A 1 94 ? 3.858 1.706 14.133 1.00 67.56 94 MET A C 1
ATOM 718 O O . MET A 1 94 ? 3.930 0.883 13.217 1.00 67.56 94 MET A O 1
ATOM 722 N N . ASP A 1 95 ? 3.999 1.420 15.423 1.00 79.81 95 ASP A N 1
ATOM 723 C CA . ASP A 1 95 ? 4.234 0.062 15.897 1.00 79.81 95 ASP A CA 1
ATOM 724 C C . ASP A 1 95 ? 3.030 -0.793 15.524 1.00 79.81 95 ASP A C 1
ATOM 726 O O . ASP A 1 95 ? 1.889 -0.539 15.925 1.00 79.81 95 ASP A O 1
ATOM 730 N N . PHE A 1 96 ? 3.290 -1.752 14.648 1.00 85.25 96 PHE A N 1
ATOM 731 C CA . PHE A 1 96 ? 2.288 -2.698 14.223 1.00 85.25 96 PHE A C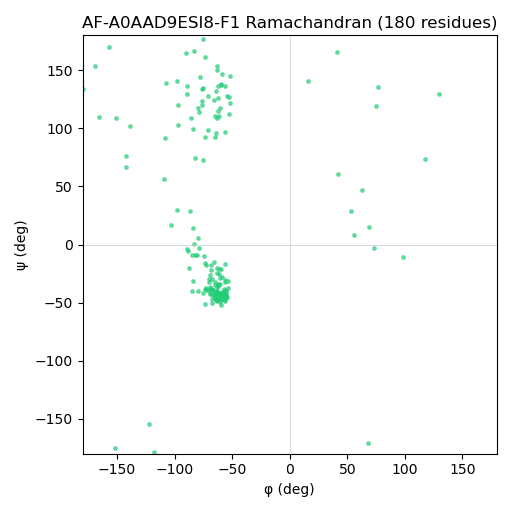A 1
ATOM 732 C C . PHE A 1 96 ? 2.114 -3.761 15.319 1.00 85.25 96 PHE A C 1
ATOM 734 O O . PHE A 1 96 ? 3.104 -4.123 15.953 1.00 85.25 96 PHE A O 1
ATOM 741 N N . PRO A 1 97 ? 0.893 -4.270 15.560 1.00 83.25 97 PRO A N 1
ATOM 742 C CA . PRO A 1 97 ? 0.662 -5.321 16.549 1.00 83.25 97 PRO A CA 1
ATOM 743 C C . PRO A 1 97 ? 1.151 -6.681 16.019 1.00 83.25 97 PRO A C 1
ATOM 745 O O . PRO A 1 97 ? 0.355 -7.534 15.624 1.00 83.25 97 PRO A O 1
ATOM 748 N N . ASP A 1 98 ? 2.474 -6.867 15.949 1.00 83.50 98 ASP A N 1
ATOM 749 C CA . ASP A 1 98 ? 3.103 -8.122 15.511 1.00 83.50 98 ASP A CA 1
ATOM 750 C C . ASP A 1 98 ? 2.824 -9.280 16.492 1.00 83.50 98 ASP A C 1
ATOM 752 O O . ASP A 1 98 ? 2.991 -10.443 16.136 1.00 83.50 98 ASP A O 1
ATOM 756 N N . ASP A 1 99 ? 2.353 -8.989 17.705 1.00 82.69 99 ASP A N 1
ATOM 757 C CA . ASP A 1 99 ? 1.967 -9.956 18.733 1.00 82.69 99 ASP A CA 1
ATOM 758 C C . ASP A 1 99 ? 0.627 -10.657 18.455 1.00 82.69 99 ASP A C 1
ATOM 760 O O . ASP A 1 99 ? 0.296 -11.625 19.136 1.00 82.69 99 ASP A O 1
ATOM 764 N N . VAL A 1 100 ? -0.143 -10.208 17.455 1.00 87.38 100 VAL A N 1
ATOM 765 C CA . VAL A 1 100 ? -1.472 -10.748 17.126 1.00 87.38 100 VAL A CA 1
ATOM 766 C C . VAL A 1 100 ? -1.366 -11.774 15.986 1.00 87.38 100 VAL A C 1
ATOM 768 O O . VAL A 1 100 ? -1.297 -11.380 14.818 1.00 87.38 100 VAL A O 1
ATOM 771 N N . PRO A 1 101 ? -1.431 -13.096 16.256 1.00 87.25 101 PRO A N 1
ATOM 772 C CA . PRO A 1 101 ? -1.135 -14.115 15.245 1.00 87.25 101 PRO A CA 1
ATOM 773 C C . PRO A 1 101 ? -2.102 -14.087 14.061 1.00 87.25 101 PRO A C 1
ATOM 775 O O . PRO A 1 101 ? -1.667 -14.144 12.919 1.00 87.25 101 PRO A O 1
ATOM 778 N N . VAL A 1 102 ? -3.402 -13.898 14.328 1.00 90.44 102 VAL A N 1
ATOM 779 C CA . VAL A 1 102 ? -4.453 -13.812 13.294 1.00 90.44 102 VAL A CA 1
ATOM 780 C C . VAL A 1 102 ? -4.134 -12.734 12.261 1.00 90.44 102 VAL A C 1
ATOM 782 O O . VAL A 1 102 ? -4.354 -12.919 11.068 1.00 90.44 102 VAL A O 1
ATOM 785 N N . LEU A 1 103 ? -3.597 -11.601 12.710 1.00 89.25 103 LEU A N 1
ATOM 786 C CA . LEU A 1 103 ? -3.285 -10.491 11.828 1.00 89.25 103 LEU A CA 1
ATOM 787 C C . LEU A 1 103 ? -2.063 -10.801 10.949 1.00 89.25 103 LEU A C 1
ATOM 789 O O . LEU A 1 103 ? -2.071 -10.473 9.765 1.00 89.25 103 LEU A O 1
ATOM 793 N N . ASN A 1 104 ? -1.047 -11.467 11.502 1.00 90.50 104 ASN A N 1
ATOM 794 C CA . ASN A 1 104 ? 0.115 -11.916 10.735 1.00 90.50 104 ASN A CA 1
ATOM 795 C C . ASN A 1 104 ? -0.255 -12.999 9.717 1.00 90.50 104 ASN A C 1
ATOM 797 O O . ASN A 1 104 ? 0.157 -12.892 8.564 1.00 90.50 104 ASN A O 1
ATOM 801 N N . SER A 1 105 ? -1.077 -13.979 10.105 1.00 92.56 105 SER A N 1
ATOM 802 C CA . SER A 1 105 ? -1.576 -15.020 9.200 1.00 92.56 105 SER A CA 1
ATOM 803 C C . SER A 1 105 ? -2.316 -14.417 8.006 1.00 92.56 105 SER A C 1
ATOM 805 O O . SER A 1 105 ? -1.983 -14.722 6.868 1.00 92.56 105 SER A O 1
ATOM 807 N N . LEU A 1 106 ? -3.226 -13.464 8.242 1.00 93.06 106 LEU A N 1
ATOM 808 C CA . LEU A 1 106 ? -3.952 -12.784 7.162 1.00 93.06 106 LEU A CA 1
ATOM 809 C C . LEU A 1 106 ? -3.036 -11.991 6.218 1.00 93.06 106 LEU A C 1
ATOM 811 O O . LEU A 1 106 ? -3.314 -11.888 5.023 1.00 93.06 106 LEU A O 1
ATOM 815 N N . LEU A 1 107 ? -1.961 -11.391 6.738 1.00 93.19 107 LEU A N 1
ATOM 816 C CA . LEU A 1 107 ? -1.007 -10.659 5.905 1.00 93.19 107 LEU A CA 1
ATOM 817 C C . LEU A 1 107 ? -0.130 -11.587 5.063 1.00 93.19 107 LEU A C 1
ATOM 819 O O . LEU A 1 107 ? 0.156 -11.231 3.919 1.00 93.19 107 LEU A O 1
ATOM 823 N N . GLU A 1 108 ? 0.279 -12.742 5.592 1.00 92.44 108 GLU A N 1
ATOM 824 C CA . GLU A 1 108 ? 1.005 -13.744 4.805 1.00 92.44 108 GLU A CA 1
ATOM 825 C C . GLU A 1 108 ? 0.091 -14.400 3.762 1.00 92.44 108 GLU A C 1
ATOM 827 O O . GLU A 1 108 ? 0.472 -14.444 2.598 1.00 92.44 108 GLU A O 1
ATOM 832 N N . GLU A 1 109 ? -1.154 -14.754 4.094 1.00 93.62 109 GLU A N 1
ATOM 833 C CA . GLU A 1 109 ? -2.128 -15.250 3.104 1.00 93.62 109 GLU A CA 1
ATOM 834 C C . GLU A 1 109 ? -2.355 -14.233 1.972 1.00 93.62 109 GLU A C 1
ATOM 836 O O . GLU A 1 109 ? -2.353 -14.570 0.786 1.00 93.62 109 GLU A O 1
ATOM 841 N N . PHE A 1 110 ? -2.502 -12.947 2.314 1.00 92.44 110 PHE A N 1
ATOM 842 C CA . PHE A 1 110 ? -2.622 -11.885 1.315 1.00 92.44 110 PHE A CA 1
ATOM 843 C C . PHE A 1 110 ? -1.365 -11.756 0.446 1.00 92.44 110 PHE A C 1
ATOM 845 O O . PHE A 1 110 ? -1.464 -11.440 -0.742 1.00 92.44 110 PHE A O 1
ATOM 852 N N . LYS A 1 111 ? -0.182 -11.957 1.030 1.00 94.19 111 LYS A N 1
ATOM 853 C CA . LYS A 1 111 ? 1.093 -11.913 0.316 1.00 94.19 111 LYS A CA 1
ATOM 854 C C . LYS A 1 111 ? 1.210 -13.077 -0.658 1.00 94.19 111 LYS A C 1
ATOM 856 O O . LYS A 1 111 ? 1.455 -12.825 -1.833 1.00 94.19 111 LYS A O 1
ATOM 861 N N . GLU A 1 112 ? 0.965 -14.299 -0.198 1.00 93.06 112 GLU A N 1
ATOM 862 C CA . GLU A 1 112 ? 0.979 -15.515 -1.015 1.00 93.06 112 GLU A CA 1
ATOM 863 C C . GLU A 1 112 ? 0.009 -15.398 -2.196 1.00 93.06 112 GLU A C 1
ATOM 865 O O . GLU A 1 112 ? 0.387 -15.664 -3.338 1.00 93.06 112 GLU A O 1
ATOM 870 N N . LEU A 1 113 ? -1.203 -14.879 -1.958 1.00 93.56 113 LEU A N 1
ATOM 871 C CA . LEU A 1 113 ? -2.193 -14.635 -3.010 1.00 93.56 113 LEU A CA 1
ATOM 872 C C . LEU A 1 113 ? -1.718 -13.619 -4.063 1.00 93.56 113 LEU A C 1
ATOM 874 O O . LEU A 1 113 ? -2.065 -13.729 -5.237 1.00 93.56 113 LEU A O 1
ATOM 878 N N . GLN A 1 114 ? -0.965 -12.596 -3.654 1.00 91.50 114 GLN A N 1
ATOM 879 C CA . GLN A 1 114 ? -0.497 -11.539 -4.557 1.00 91.50 114 GLN A CA 1
ATOM 880 C C . GLN A 1 114 ? 0.788 -11.910 -5.302 1.00 91.50 114 GLN A C 1
ATOM 882 O O . GLN A 1 114 ? 1.013 -11.413 -6.406 1.00 91.50 114 GLN A O 1
ATOM 887 N N . GLU A 1 115 ? 1.654 -12.704 -4.680 1.00 92.50 115 GLU A N 1
ATOM 888 C CA . GLU A 1 115 ? 2.946 -13.111 -5.230 1.00 92.50 115 GLU A CA 1
ATOM 889 C C . GLU A 1 115 ? 2.815 -14.332 -6.146 1.00 92.50 115 GLU A C 1
ATOM 891 O O . GLU A 1 115 ? 3.423 -14.352 -7.220 1.00 92.50 115 GLU A O 1
ATOM 896 N N . GLY A 1 116 ? 1.982 -15.305 -5.770 1.00 89.88 116 GLY A N 1
ATOM 897 C CA . GLY A 1 116 ? 1.900 -16.589 -6.456 1.00 89.88 116 GLY A CA 1
ATOM 898 C C . GLY A 1 116 ? 3.172 -17.438 -6.280 1.00 89.88 116 GLY A C 1
ATOM 899 O O . GLY A 1 116 ? 4.041 -17.096 -5.480 1.00 89.88 116 GLY A O 1
ATOM 900 N N . PRO A 1 117 ? 3.289 -18.559 -7.014 1.00 86.06 117 PRO A N 1
ATOM 901 C CA . PRO A 1 117 ? 4.360 -19.537 -6.807 1.00 86.06 117 PRO A CA 1
ATOM 902 C C . PRO A 1 117 ? 5.765 -19.051 -7.209 1.00 86.06 117 PRO A C 1
ATOM 904 O O . PRO A 1 117 ? 6.728 -19.510 -6.610 1.00 86.06 117 PRO A O 1
ATOM 907 N N . ASP A 1 118 ? 5.894 -18.095 -8.144 1.00 85.50 118 ASP A N 1
ATOM 908 C CA . ASP A 1 118 ? 7.193 -17.575 -8.619 1.00 85.50 118 ASP A CA 1
ATOM 909 C C . ASP A 1 118 ? 7.161 -16.051 -8.881 1.00 85.50 118 ASP A C 1
ATOM 911 O O . ASP A 1 118 ? 7.094 -15.587 -10.029 1.00 85.50 118 ASP A O 1
ATOM 915 N N . PRO A 1 119 ? 7.190 -15.215 -7.829 1.00 89.88 119 PRO A N 1
ATOM 916 C CA . PRO A 1 119 ? 7.093 -13.772 -7.986 1.00 89.88 119 PRO A CA 1
ATOM 917 C C . PRO A 1 119 ? 8.400 -13.151 -8.491 1.00 89.88 119 PRO A C 1
ATOM 919 O O . PRO A 1 119 ? 9.482 -13.345 -7.939 1.00 89.88 119 PRO A O 1
ATOM 922 N N . SER A 1 120 ? 8.296 -12.272 -9.491 1.00 88.06 120 SER A N 1
ATOM 923 C CA . SER A 1 120 ? 9.436 -11.434 -9.889 1.00 88.06 120 SER A CA 1
ATOM 924 C C . SER A 1 120 ? 9.874 -10.487 -8.751 1.00 88.06 120 SER A C 1
ATOM 926 O O . SER A 1 120 ? 9.025 -10.021 -7.984 1.00 88.06 120 SER A O 1
ATOM 928 N N . PRO A 1 121 ? 11.149 -10.049 -8.696 1.00 88.38 121 PRO A N 1
ATOM 929 C CA . PRO A 1 121 ? 11.611 -9.085 -7.687 1.00 88.38 121 PRO A CA 1
ATOM 930 C C . PRO A 1 121 ? 10.819 -7.768 -7.683 1.00 88.38 121 PRO A C 1
ATOM 932 O O . PRO A 1 121 ? 10.605 -7.131 -6.649 1.00 88.38 121 PRO A O 1
ATOM 935 N N . LYS A 1 122 ? 10.342 -7.349 -8.862 1.00 87.81 122 LYS A N 1
ATOM 936 C CA . LYS A 1 122 ? 9.485 -6.168 -9.006 1.00 87.81 122 LYS A CA 1
ATOM 937 C C . LYS A 1 122 ? 8.120 -6.383 -8.350 1.00 87.81 122 LYS A C 1
ATOM 939 O O . LYS A 1 122 ? 7.591 -5.450 -7.743 1.00 87.81 122 LYS A O 1
ATOM 944 N N . LEU A 1 123 ? 7.558 -7.585 -8.479 1.00 84.19 123 LEU A N 1
ATOM 945 C CA . LEU A 1 123 ? 6.299 -7.954 -7.840 1.00 84.19 123 LEU A CA 1
ATOM 946 C C . LEU A 1 123 ? 6.466 -8.015 -6.320 1.00 84.19 123 LEU A C 1
ATOM 948 O O . LEU A 1 123 ? 5.705 -7.350 -5.627 1.00 84.19 123 LEU A O 1
ATOM 952 N N . GLN A 1 124 ? 7.517 -8.665 -5.814 1.00 88.50 124 GLN A N 1
ATOM 953 C CA . GLN A 1 124 ? 7.828 -8.709 -4.377 1.00 88.50 124 GLN A CA 1
ATOM 954 C C . GLN A 1 124 ? 7.939 -7.302 -3.769 1.00 88.50 124 GLN A C 1
ATOM 956 O O . GLN A 1 124 ? 7.335 -6.997 -2.743 1.00 88.50 124 GLN A O 1
ATOM 961 N N . ASN A 1 125 ? 8.640 -6.379 -4.439 1.00 86.19 125 ASN A N 1
ATOM 962 C CA . ASN A 1 125 ? 8.733 -4.990 -3.979 1.00 86.19 125 ASN A CA 1
ATOM 963 C C . ASN A 1 125 ? 7.361 -4.283 -3.963 1.00 86.19 125 ASN A C 1
ATOM 965 O O . ASN A 1 125 ? 7.041 -3.530 -3.035 1.00 86.19 125 ASN A O 1
ATOM 969 N N . ASN A 1 126 ? 6.530 -4.535 -4.980 1.00 90.44 126 ASN A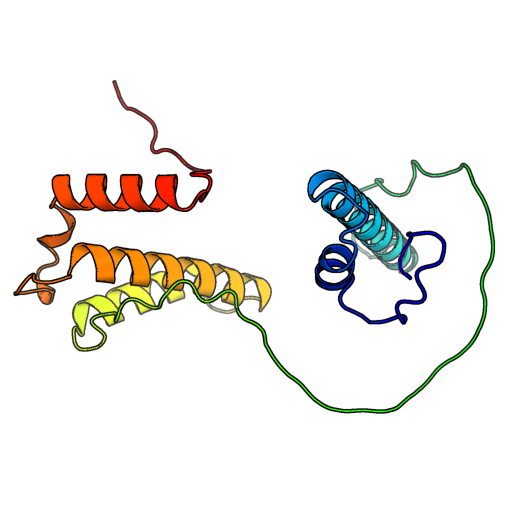 N 1
ATOM 970 C CA . ASN A 1 126 ? 5.176 -3.994 -5.051 1.00 90.44 126 ASN A CA 1
ATOM 971 C C . ASN A 1 126 ? 4.293 -4.522 -3.913 1.00 90.44 126 ASN A C 1
ATOM 973 O O . ASN A 1 126 ? 3.618 -3.726 -3.254 1.00 90.44 126 ASN A O 1
ATOM 977 N N . VAL A 1 127 ? 4.324 -5.834 -3.670 1.00 90.81 127 VAL A N 1
ATOM 978 C CA . VAL A 1 127 ? 3.571 -6.498 -2.601 1.00 90.81 127 VAL A CA 1
ATOM 979 C C . VAL A 1 127 ? 4.056 -6.024 -1.238 1.00 90.81 127 VAL A C 1
ATOM 981 O O . VAL A 1 127 ? 3.239 -5.564 -0.444 1.00 90.81 127 VAL A O 1
ATOM 984 N N . GLY A 1 128 ? 5.368 -5.960 -1.006 1.00 89.56 128 GLY A N 1
ATOM 985 C CA . GLY A 1 128 ? 5.942 -5.373 0.206 1.00 89.56 128 GLY A CA 1
ATOM 986 C C . GLY A 1 128 ? 5.481 -3.928 0.441 1.00 89.56 128 GLY A C 1
ATOM 987 O O . GLY A 1 128 ? 5.099 -3.560 1.550 1.00 89.56 128 GLY A O 1
ATOM 988 N N . SER A 1 129 ? 5.398 -3.114 -0.617 1.00 87.50 129 SER A N 1
ATOM 989 C CA . SER A 1 129 ? 4.869 -1.744 -0.534 1.00 87.50 129 SER A CA 1
ATOM 990 C C . SER A 1 129 ? 3.363 -1.688 -0.228 1.00 87.50 129 SER A C 1
ATOM 992 O O . SER A 1 129 ? 2.881 -0.702 0.340 1.00 87.50 129 SER A O 1
ATOM 994 N N . LYS A 1 130 ? 2.580 -2.696 -0.635 1.00 88.25 130 LYS A N 1
ATOM 995 C CA . LYS A 1 130 ? 1.161 -2.833 -0.259 1.00 88.25 130 LYS A CA 1
ATOM 996 C C . LYS A 1 130 ? 1.043 -3.262 1.205 1.00 88.25 130 LYS A C 1
ATOM 998 O O . LYS A 1 130 ? 0.379 -2.566 1.966 1.00 88.25 130 LYS A O 1
ATOM 1003 N N . LEU A 1 131 ? 1.750 -4.318 1.609 1.00 92.56 131 LEU A N 1
ATOM 1004 C CA . LEU A 1 131 ? 1.785 -4.820 2.985 1.00 92.56 131 LEU A CA 1
ATOM 1005 C C . LEU A 1 131 ? 2.200 -3.742 3.977 1.00 92.56 131 LEU A C 1
ATOM 1007 O O . LEU A 1 131 ? 1.547 -3.569 4.997 1.00 92.56 131 LEU A O 1
ATOM 1011 N N . HIS A 1 132 ? 3.227 -2.957 3.654 1.00 88.69 132 HIS A N 1
ATOM 1012 C CA . HIS A 1 132 ? 3.651 -1.838 4.489 1.00 88.69 132 HIS A CA 1
ATOM 1013 C C . HIS A 1 132 ? 2.509 -0.840 4.743 1.00 88.69 132 HIS A C 1
ATOM 1015 O O . HIS A 1 132 ? 2.287 -0.416 5.876 1.00 88.69 132 HIS A O 1
ATOM 1021 N N . ARG A 1 133 ? 1.742 -0.489 3.702 1.00 88.69 133 ARG A N 1
ATOM 1022 C CA . ARG A 1 133 ? 0.588 0.416 3.828 1.00 88.69 133 ARG A CA 1
ATOM 1023 C C . ARG A 1 133 ? -0.549 -0.209 4.630 1.00 88.69 133 ARG A C 1
ATOM 1025 O O . ARG A 1 133 ? -1.168 0.495 5.421 1.00 88.69 133 ARG A O 1
ATOM 1032 N N . ILE A 1 134 ? -0.797 -1.508 4.455 1.00 92.06 134 ILE A N 1
ATOM 1033 C CA . ILE A 1 134 ? -1.799 -2.247 5.232 1.00 92.06 134 ILE A CA 1
ATOM 1034 C C . ILE A 1 134 ? -1.393 -2.285 6.708 1.00 92.06 134 ILE A C 1
ATOM 1036 O O . ILE A 1 134 ? -2.202 -1.929 7.556 1.00 92.06 134 ILE A O 1
ATOM 1040 N N . ARG A 1 135 ? -0.136 -2.619 7.025 1.00 92.69 135 ARG A N 1
ATOM 1041 C CA . ARG A 1 135 ? 0.390 -2.599 8.399 1.00 92.69 135 ARG A CA 1
ATOM 1042 C C . ARG A 1 135 ? 0.221 -1.224 9.035 1.00 92.69 135 ARG A C 1
ATOM 1044 O O . ARG A 1 135 ? -0.291 -1.120 10.143 1.00 92.69 135 ARG A O 1
ATOM 1051 N N . HIS A 1 136 ? 0.565 -0.157 8.315 1.00 89.94 136 HIS A N 1
ATOM 1052 C CA . HIS A 1 136 ? 0.416 1.207 8.832 1.00 89.94 136 HIS A CA 1
ATOM 1053 C C . HIS A 1 136 ? -1.052 1.582 9.085 1.00 89.94 136 HIS A C 1
ATOM 1055 O O . HIS A 1 136 ? -1.379 2.142 10.131 1.00 89.94 136 HIS A O 1
ATOM 1061 N N . PHE A 1 137 ? -1.951 1.198 8.175 1.00 91.69 137 PHE A N 1
ATOM 1062 C CA . PHE A 1 137 ? -3.392 1.359 8.364 1.00 91.69 137 PHE A CA 1
ATOM 1063 C C . PHE A 1 137 ? -3.902 0.583 9.584 1.00 91.69 137 PHE A C 1
ATOM 1065 O O . PHE A 1 137 ? -4.623 1.140 10.410 1.00 91.69 137 PHE A O 1
ATOM 1072 N N . VAL A 1 138 ? -3.513 -0.682 9.735 1.00 92.62 138 VAL A N 1
ATOM 1073 C CA . VAL A 1 138 ? -3.956 -1.507 10.860 1.00 92.62 138 VAL A CA 1
ATOM 1074 C C . VAL A 1 138 ? -3.427 -0.957 12.180 1.00 92.62 138 VAL A C 1
ATOM 1076 O O . VAL A 1 138 ? -4.220 -0.810 13.102 1.00 92.62 138 VAL A O 1
ATOM 1079 N N . ALA A 1 139 ? -2.153 -0.563 12.256 1.00 91.94 139 ALA A N 1
ATOM 1080 C CA . ALA A 1 139 ? -1.572 0.085 13.434 1.00 91.94 139 ALA A CA 1
ATOM 1081 C C . ALA A 1 139 ? -2.337 1.364 13.825 1.00 91.94 139 ALA A C 1
ATOM 1083 O O . ALA A 1 139 ? -2.618 1.617 15.001 1.00 91.94 139 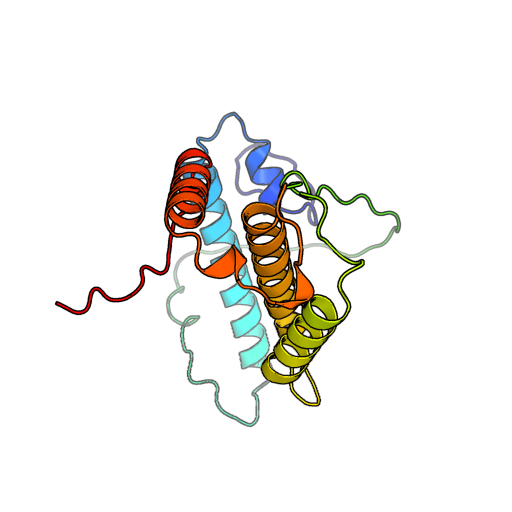ALA A O 1
ATOM 1084 N N . TRP A 1 140 ? -2.751 2.163 12.834 1.00 92.69 140 TRP A N 1
ATOM 1085 C CA . TRP A 1 140 ? -3.606 3.319 13.086 1.00 92.69 140 TRP A CA 1
ATOM 1086 C C . TRP A 1 140 ? -4.959 2.914 13.662 1.00 92.69 140 TRP A C 1
ATOM 1088 O O . TRP A 1 140 ? -5.402 3.520 14.639 1.00 92.69 140 TRP A O 1
ATOM 1098 N N . MET A 1 141 ? -5.621 1.926 13.052 1.00 93.19 141 MET A N 1
ATOM 1099 C CA . MET A 1 141 ? -6.967 1.472 13.411 1.00 93.19 141 MET A CA 1
ATOM 1100 C C . MET A 1 141 ? -7.008 0.734 14.759 1.00 93.19 141 MET A C 1
ATOM 1102 O O . MET A 1 141 ? -8.010 0.811 15.475 1.00 93.19 141 MET A O 1
ATOM 1106 N N . SER A 1 142 ? -5.919 0.069 15.141 1.00 92.50 142 SER A N 1
ATOM 1107 C CA . SER A 1 142 ? -5.808 -0.737 16.360 1.00 92.50 142 SER A CA 1
ATOM 1108 C C . SER A 1 142 ? -5.374 0.056 17.593 1.00 92.50 142 SER A C 1
ATOM 1110 O O . SER A 1 142 ? -5.627 -0.383 18.710 1.00 92.50 142 SER A O 1
ATOM 1112 N N . LYS A 1 143 ? -4.754 1.235 17.444 1.00 90.56 143 LYS A N 1
ATOM 1113 C CA . LYS A 1 143 ? -4.164 1.971 18.580 1.00 90.56 143 LYS A CA 1
ATOM 1114 C C . LYS A 1 143 ? -5.150 2.172 19.754 1.00 90.56 143 LYS A C 1
ATOM 1116 O O . LYS A 1 143 ? -6.217 2.759 19.588 1.00 90.56 143 LYS A O 1
ATOM 1121 N N . GLY A 1 144 ? -4.808 1.699 20.949 1.00 87.62 144 GLY A N 1
ATOM 1122 C CA . GLY A 1 144 ? -5.673 1.808 22.134 1.00 87.62 144 GLY A CA 1
ATOM 1123 C C . GLY A 1 144 ? -6.949 0.953 22.093 1.00 87.62 144 GLY A C 1
ATOM 1124 O O . GLY A 1 144 ? -7.866 1.202 22.869 1.00 87.62 144 GLY A O 1
ATOM 1125 N N . LYS A 1 145 ? -7.044 -0.022 21.182 1.00 87.75 145 LYS A N 1
ATOM 1126 C CA . LYS A 1 145 ? -8.112 -1.027 21.174 1.00 87.75 145 LYS A CA 1
ATOM 1127 C C . LYS A 1 145 ? -7.592 -2.300 21.829 1.00 87.75 145 LYS A C 1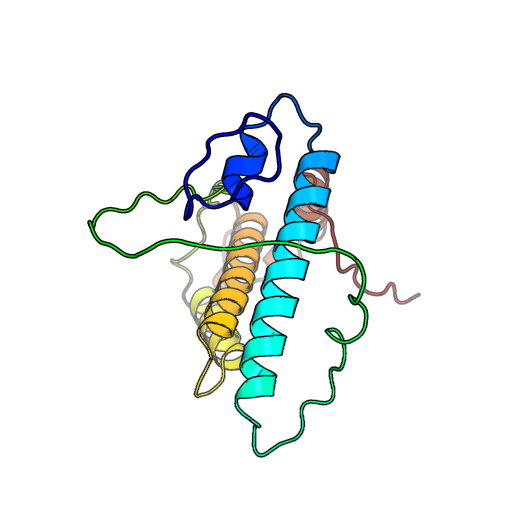
ATOM 1129 O O . LYS A 1 145 ? -6.451 -2.694 21.612 1.00 87.75 145 LYS A O 1
ATOM 1134 N N . SER A 1 146 ? -8.450 -2.935 22.610 1.00 84.25 146 SER A N 1
ATOM 1135 C CA . SER A 1 146 ? -8.261 -4.298 23.094 1.00 84.25 146 SER A CA 1
ATOM 1136 C C . SER A 1 146 ? -8.874 -5.296 22.103 1.00 84.25 146 SER A C 1
ATOM 1138 O O . SER A 1 146 ? -9.657 -4.912 21.233 1.00 84.25 146 SER A O 1
ATOM 1140 N N . ASP A 1 147 ? -8.520 -6.577 22.235 1.00 86.25 147 ASP A N 1
ATOM 1141 C CA . ASP A 1 147 ? -9.139 -7.678 21.476 1.00 86.25 147 ASP A CA 1
ATOM 1142 C C . ASP A 1 147 ? -8.930 -7.592 19.947 1.00 86.25 147 ASP A C 1
ATOM 1144 O O . ASP A 1 147 ? -9.847 -7.740 19.133 1.00 86.25 147 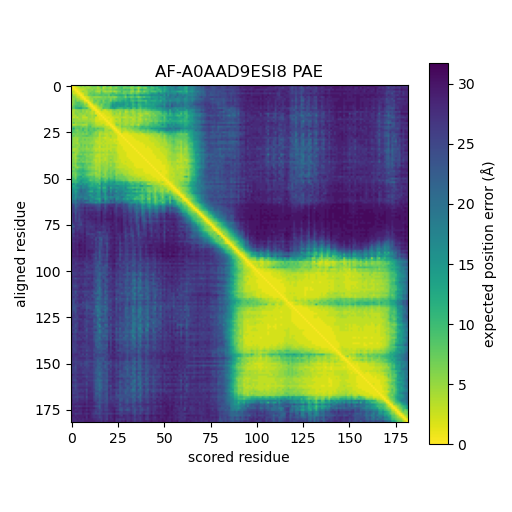ASP A O 1
ATOM 1148 N N . LEU A 1 148 ? -7.678 -7.339 19.548 1.00 87.44 148 LEU A N 1
ATOM 1149 C CA . LEU A 1 148 ? -7.278 -7.184 18.145 1.00 87.44 148 LEU A CA 1
ATOM 1150 C C . LEU A 1 148 ? -7.528 -8.443 17.299 1.00 87.44 148 LEU A C 1
ATOM 1152 O O . LEU A 1 148 ? -7.762 -8.326 16.098 1.00 87.44 148 LEU A O 1
ATOM 1156 N N . GLY A 1 149 ? -7.562 -9.628 17.917 1.00 86.56 149 GLY A N 1
ATOM 1157 C CA . GLY A 1 149 ? -7.827 -10.895 17.229 1.00 86.56 149 GLY A CA 1
ATOM 1158 C C . GLY A 1 149 ? -9.219 -10.991 16.595 1.00 86.56 149 GLY A C 1
ATOM 1159 O O . GLY A 1 14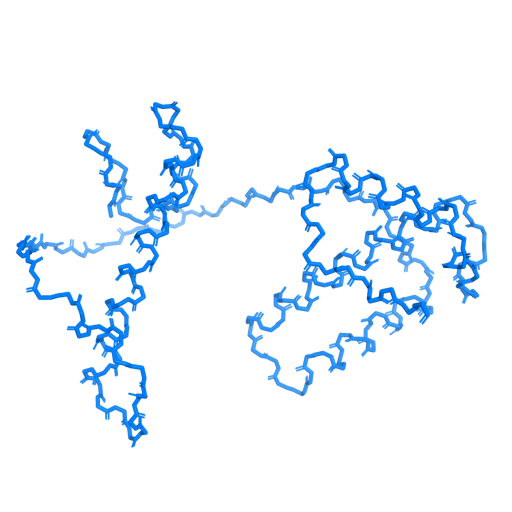9 ? -9.389 -11.713 15.620 1.00 86.56 149 GLY A O 1
ATOM 1160 N N . LYS A 1 150 ? -10.213 -10.233 17.085 1.00 89.81 150 LYS A N 1
ATOM 1161 C CA . LYS A 1 150 ? -11.577 -10.232 16.516 1.00 89.81 150 LYS A CA 1
ATOM 1162 C C . LYS A 1 150 ? -11.776 -9.231 15.382 1.00 89.81 150 LYS A C 1
ATOM 1164 O O . LYS A 1 150 ? -12.872 -9.168 14.833 1.00 89.81 150 LYS A O 1
ATOM 1169 N N . LEU A 1 151 ? -10.776 -8.395 15.085 1.00 89.81 151 LEU A N 1
ATOM 1170 C CA . LEU A 1 151 ? -10.785 -7.401 14.000 1.00 89.81 151 LEU A CA 1
ATOM 1171 C C . LEU A 1 151 ? -11.950 -6.387 14.021 1.00 89.81 151 LEU A C 1
ATOM 1173 O O . LEU A 1 151 ? -12.076 -5.571 13.110 1.00 89.81 151 LEU A O 1
ATOM 1177 N N . LYS A 1 152 ? -12.772 -6.353 15.081 1.00 91.12 152 LYS A N 1
ATOM 1178 C CA . LYS A 1 152 ? -13.927 -5.443 15.209 1.00 91.12 152 LYS A CA 1
ATOM 1179 C C . LYS A 1 152 ? -13.533 -3.971 15.120 1.00 91.12 152 LYS A C 1
ATOM 1181 O O . LYS A 1 152 ? -14.327 -3.144 14.680 1.00 91.12 152 LYS A O 1
ATOM 1186 N N . PHE A 1 153 ? -12.299 -3.644 15.502 1.00 91.88 153 PHE A N 1
ATOM 1187 C CA . PHE A 1 153 ? -11.760 -2.290 15.408 1.00 91.88 153 PHE A CA 1
ATOM 1188 C C . PHE A 1 153 ? -11.711 -1.755 13.967 1.00 91.88 153 PHE A C 1
ATOM 1190 O O . PHE A 1 153 ? -11.703 -0.541 13.788 1.00 91.88 153 PHE A O 1
ATOM 1197 N N . LEU A 1 154 ? -11.719 -2.621 12.944 1.00 91.69 154 LEU A N 1
ATOM 1198 C CA . LEU A 1 154 ? -11.777 -2.209 11.537 1.00 91.69 154 LEU A CA 1
ATOM 1199 C C . LEU A 1 154 ? -13.125 -1.580 11.153 1.00 91.69 154 LEU A C 1
ATOM 1201 O O . LEU A 1 154 ? -13.177 -0.807 10.200 1.00 91.69 154 LEU A O 1
ATOM 1205 N N . GLY A 1 155 ? -14.193 -1.865 11.906 1.00 91.00 155 GLY A N 1
ATOM 1206 C CA . GLY A 1 155 ? -15.517 -1.267 11.710 1.00 91.00 155 GLY A CA 1
ATOM 1207 C C . GLY A 1 155 ? -15.666 0.152 12.275 1.00 91.00 155 GLY A C 1
ATOM 1208 O O . GLY A 1 155 ? -16.725 0.756 12.125 1.00 91.00 155 GLY A O 1
ATOM 1209 N N . ASP A 1 156 ? -14.638 0.699 12.930 1.00 91.62 156 ASP A N 1
ATOM 1210 C CA . ASP A 1 156 ? -14.659 2.045 13.509 1.00 91.62 156 ASP A CA 1
ATOM 1211 C C . ASP A 1 156 ? -14.561 3.123 12.410 1.00 91.62 156 ASP A C 1
ATOM 1213 O O . ASP A 1 156 ? -13.477 3.518 11.965 1.00 91.62 156 ASP A O 1
ATOM 1217 N N . LEU A 1 157 ? -15.724 3.588 11.942 1.00 92.81 157 LEU A N 1
ATOM 1218 C CA . LEU A 1 157 ? -15.826 4.551 10.843 1.00 92.81 157 LEU A CA 1
ATOM 1219 C C . LEU A 1 157 ? -15.234 5.920 11.185 1.00 92.81 157 LEU A C 1
ATOM 1221 O O . LEU A 1 157 ? -14.688 6.588 10.305 1.00 92.81 157 LEU A O 1
ATOM 1225 N N . ASP A 1 158 ? -15.307 6.350 12.442 1.00 91.69 158 ASP A N 1
ATOM 1226 C CA . ASP A 1 158 ? -14.749 7.638 12.855 1.00 91.69 158 ASP A CA 1
ATOM 1227 C C . ASP A 1 158 ? -13.228 7.607 12.815 1.00 91.69 158 ASP A C 1
ATOM 1229 O O . ASP A 1 158 ? -12.575 8.538 12.329 1.00 91.69 158 ASP A O 1
ATOM 1233 N N . ARG A 1 159 ? -12.649 6.476 13.205 1.00 92.62 159 ARG A N 1
ATOM 1234 C CA . ARG A 1 159 ? -11.216 6.246 13.101 1.00 92.62 159 ARG A CA 1
ATOM 1235 C C . ARG A 1 159 ? -10.727 6.141 11.662 1.00 92.62 159 ARG A C 1
ATOM 1237 O O . ARG A 1 159 ? -9.674 6.706 11.339 1.00 92.62 159 ARG A O 1
ATOM 1244 N N . LEU A 1 160 ? -11.509 5.499 10.792 1.00 92.62 160 LEU A N 1
ATOM 1245 C CA . LEU A 1 160 ? -11.264 5.457 9.350 1.00 92.62 160 LEU A CA 1
ATOM 1246 C C . LEU A 1 160 ? -11.289 6.868 8.742 1.00 92.62 160 LEU A C 1
ATOM 1248 O O . LEU A 1 160 ? -10.386 7.241 7.990 1.00 92.62 160 LEU A O 1
ATOM 1252 N N . ARG A 1 161 ? -12.280 7.695 9.097 1.00 92.94 161 ARG A N 1
ATOM 1253 C CA . ARG A 1 161 ? -12.340 9.106 8.673 1.00 92.94 161 ARG A CA 1
ATOM 1254 C C . ARG A 1 161 ? -11.121 9.887 9.168 1.00 92.94 161 ARG A C 1
ATOM 1256 O O . ARG A 1 161 ? -10.533 10.654 8.401 1.00 92.94 161 ARG A O 1
ATOM 1263 N N . GLY A 1 162 ? -10.699 9.656 10.412 1.00 92.00 162 GLY A N 1
ATOM 1264 C CA . GLY A 1 162 ? -9.482 10.233 10.986 1.00 92.00 162 GLY A CA 1
ATOM 1265 C C . GLY A 1 162 ? -8.217 9.860 10.206 1.00 92.00 162 GLY A C 1
ATOM 1266 O O . GLY A 1 162 ? -7.397 10.731 9.906 1.00 92.00 162 GLY A O 1
ATOM 1267 N N . TRP A 1 163 ? -8.091 8.594 9.803 1.00 90.25 163 TRP A N 1
ATOM 1268 C CA . TRP A 1 163 ? -7.000 8.115 8.950 1.00 90.25 163 TRP A CA 1
ATOM 1269 C C . TRP A 1 163 ? -6.983 8.825 7.593 1.00 90.25 163 TRP A C 1
ATOM 1271 O O . TRP A 1 163 ? -5.964 9.383 7.189 1.00 90.25 163 TRP A O 1
ATOM 1281 N N . VAL A 1 164 ? -8.131 8.896 6.912 1.00 90.00 164 VAL A N 1
ATOM 1282 C CA . VAL A 1 164 ? -8.256 9.591 5.619 1.00 90.00 164 VAL A CA 1
ATOM 1283 C C . VAL A 1 164 ? -7.874 11.070 5.742 1.00 90.00 164 VAL A C 1
ATOM 1285 O O . VAL A 1 164 ? -7.179 11.603 4.873 1.00 90.00 164 VAL A O 1
ATOM 1288 N N . LYS A 1 165 ? -8.278 11.740 6.829 1.00 89.19 165 LYS A N 1
ATOM 1289 C CA . LYS A 1 165 ? -7.884 13.128 7.112 1.00 89.19 165 LYS A CA 1
ATOM 1290 C C . LYS A 1 165 ? -6.366 13.259 7.289 1.00 89.19 165 LYS A C 1
ATOM 1292 O O . LYS A 1 165 ? -5.775 14.179 6.724 1.00 89.19 165 LYS A O 1
ATOM 1297 N N . SER A 1 166 ? -5.733 12.326 8.005 1.00 86.75 166 SER A N 1
ATOM 1298 C CA . SER A 1 166 ? -4.272 12.277 8.176 1.00 86.75 166 SER A CA 1
ATOM 1299 C C . SER A 1 166 ? -3.535 12.121 6.840 1.00 86.75 166 SER A C 1
ATOM 1301 O O . SER A 1 166 ? -2.593 12.865 6.558 1.00 86.75 166 SER A O 1
ATOM 1303 N N . LEU A 1 167 ? -4.009 11.228 5.964 1.00 86.44 167 LEU A N 1
ATOM 1304 C CA . LEU A 1 167 ? -3.420 11.029 4.636 1.00 86.44 167 LEU A CA 1
ATOM 1305 C C . LEU A 1 167 ? -3.484 12.297 3.770 1.00 86.44 167 LEU A C 1
ATOM 1307 O O . LEU A 1 167 ? -2.493 12.659 3.129 1.00 86.44 167 LEU A O 1
ATOM 1311 N N . ARG A 1 168 ? -4.624 13.002 3.787 1.00 82.19 168 ARG A N 1
ATOM 1312 C CA . ARG A 1 168 ? -4.804 14.270 3.056 1.00 82.19 168 ARG A CA 1
ATOM 1313 C C . ARG A 1 168 ? -3.878 15.367 3.583 1.00 82.19 168 ARG A C 1
ATOM 1315 O O . ARG A 1 168 ? -3.265 16.071 2.783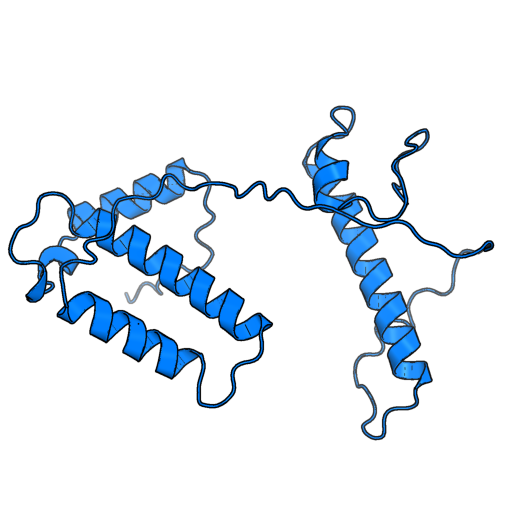 1.00 82.19 168 ARG A O 1
ATOM 1322 N N . GLY A 1 169 ? -3.730 15.477 4.906 1.00 78.19 169 GLY A N 1
ATOM 1323 C CA . GLY A 1 169 ? -2.813 16.432 5.541 1.00 78.19 169 GLY A CA 1
ATOM 1324 C C . GLY A 1 169 ? -1.348 16.212 5.151 1.00 78.19 169 GLY A C 1
ATOM 1325 O O . GLY A 1 169 ? -0.608 17.170 4.944 1.00 78.19 169 GLY A O 1
ATOM 1326 N N . ASN A 1 170 ? -0.951 14.955 4.935 1.00 75.38 170 ASN A N 1
ATOM 1327 C CA . ASN A 1 170 ? 0.407 14.575 4.535 1.00 75.38 170 ASN A CA 1
ATOM 1328 C C . ASN A 1 170 ? 0.670 14.657 3.015 1.00 75.38 170 ASN A C 1
ATOM 1330 O O . ASN A 1 170 ? 1.674 14.126 2.537 1.00 75.38 170 ASN A O 1
ATOM 1334 N N . LYS A 1 171 ? -0.207 15.316 2.237 1.00 65.31 171 LYS A N 1
ATOM 1335 C CA . LYS A 1 171 ? -0.120 15.445 0.765 1.00 65.31 171 LYS A CA 1
ATOM 1336 C C . LYS A 1 171 ? 0.032 14.099 0.035 1.00 65.31 171 LYS A C 1
ATOM 1338 O O . LYS A 1 171 ? 0.605 14.045 -1.055 1.00 65.31 171 LYS A O 1
ATOM 1343 N N . MET A 1 172 ? -0.484 13.006 0.603 1.00 58.75 172 MET A N 1
ATOM 1344 C CA . MET A 1 172 ? -0.590 11.743 -0.123 1.00 58.75 172 MET A CA 1
ATOM 1345 C C . MET A 1 172 ? -1.809 11.815 -1.041 1.00 58.75 172 MET A C 1
ATOM 1347 O O . MET A 1 172 ? -2.946 11.930 -0.589 1.00 58.75 172 MET A O 1
ATOM 1351 N N . SER A 1 173 ? -1.555 11.791 -2.349 1.00 49.91 173 SER A N 1
ATOM 1352 C CA . SER A 1 173 ? -2.605 11.729 -3.363 1.00 49.91 173 SER A CA 1
ATOM 1353 C C . SER A 1 173 ? -3.345 10.395 -3.244 1.00 49.91 173 SER A C 1
ATOM 1355 O O . SER A 1 173 ? -2.785 9.334 -3.532 1.00 49.91 173 SER A O 1
ATOM 1357 N N . LEU A 1 174 ? -4.604 10.455 -2.806 1.00 49.91 174 LEU A N 1
ATOM 1358 C CA . LEU A 1 174 ? -5.572 9.370 -2.942 1.00 49.91 174 LEU A CA 1
ATOM 1359 C C . LEU A 1 174 ? -5.804 9.155 -4.442 1.00 49.91 174 LEU A C 1
ATOM 1361 O O . LEU A 1 174 ? -6.571 9.874 -5.071 1.00 49.91 174 LEU A O 1
ATOM 1365 N N . THR A 1 175 ? -5.092 8.194 -5.022 1.00 49.38 175 THR A N 1
ATOM 1366 C CA . THR A 1 175 ? -5.181 7.867 -6.456 1.00 49.38 175 THR A CA 1
ATOM 1367 C C . THR A 1 175 ? -6.326 6.902 -6.759 1.00 49.38 175 THR A C 1
ATOM 1369 O O . THR A 1 175 ? -6.648 6.665 -7.918 1.00 49.38 175 THR A O 1
ATOM 1372 N N . THR A 1 176 ? -6.958 6.348 -5.724 1.00 41.69 176 THR A N 1
ATOM 1373 C CA . THR A 1 176 ? -8.041 5.373 -5.843 1.00 41.69 176 THR A CA 1
ATOM 1374 C C . THR A 1 176 ? -9.100 5.707 -4.802 1.00 41.69 176 THR A C 1
ATOM 1376 O O . THR A 1 176 ? -8.911 5.461 -3.613 1.00 41.69 176 THR A O 1
ATOM 1379 N N . THR A 1 177 ? -10.194 6.329 -5.232 1.00 42.41 177 THR A N 1
ATOM 1380 C CA . THR A 1 177 ? -11.391 6.519 -4.406 1.00 42.41 177 THR A CA 1
ATOM 1381 C C . THR A 1 177 ? -12.319 5.318 -4.589 1.00 42.41 177 THR A C 1
ATOM 1383 O O . THR A 1 177 ? -12.509 4.894 -5.732 1.00 42.41 177 THR A O 1
ATOM 1386 N N . PRO A 1 178 ? -12.914 4.764 -3.517 1.00 41.03 178 PRO A N 1
ATOM 1387 C CA . PRO A 1 178 ? -13.971 3.775 -3.672 1.00 41.03 178 PRO A CA 1
ATOM 1388 C C . PRO A 1 178 ? -15.131 4.399 -4.454 1.00 41.03 178 PRO A C 1
ATOM 1390 O O . PRO A 1 178 ? -15.474 5.565 -4.253 1.00 41.03 178 PRO A O 1
ATOM 1393 N N . ARG A 1 179 ? -15.689 3.626 -5.388 1.00 32.75 179 ARG A N 1
ATOM 1394 C CA . ARG A 1 179 ? -16.841 4.016 -6.200 1.00 32.75 179 ARG A CA 1
ATOM 1395 C C . ARG A 1 179 ? -18.019 4.290 -5.265 1.00 32.75 179 ARG A C 1
ATOM 1397 O O . ARG A 1 179 ? -18.450 3.383 -4.561 1.00 32.75 179 ARG A O 1
ATOM 1404 N N . SER A 1 180 ? -18.518 5.522 -5.253 1.00 38.38 180 SER A N 1
ATOM 1405 C CA . SER A 1 180 ? -19.768 5.862 -4.577 1.00 38.38 180 SER A CA 1
ATOM 1406 C C . SER A 1 180 ? -20.901 5.093 -5.253 1.00 38.38 180 SER A C 1
ATOM 1408 O O . SER A 1 180 ? -21.235 5.374 -6.401 1.00 38.38 180 SER A O 1
ATOM 1410 N N . THR A 1 181 ? -21.450 4.091 -4.577 1.00 41.72 181 THR A N 1
ATOM 1411 C CA . THR A 1 181 ? -22.739 3.502 -4.941 1.00 41.72 181 THR A CA 1
ATOM 1412 C C . THR A 1 181 ? -23.821 4.374 -4.316 1.00 41.72 181 THR A C 1
ATOM 1414 O O . THR A 1 181 ? -24.033 4.317 -3.105 1.00 41.72 181 THR A O 1
ATOM 1417 N N . THR A 1 182 ? -24.402 5.251 -5.131 1.00 47.16 182 THR A N 1
ATOM 1418 C CA . THR A 1 182 ? -25.743 5.821 -4.924 1.00 47.16 182 THR A CA 1
ATOM 1419 C C . THR A 1 182 ? -26.798 4.811 -5.321 1.00 47.16 182 THR A C 1
ATOM 1421 O O . THR A 1 182 ? -26.562 4.142 -6.354 1.00 47.16 182 THR A O 1
#

Organism: Dissostichus eleginoides (NCBI:txid100907)